Protein 4F3Q (pdb70)

Solvent-accessible surface area: 13875 Å² total

Secondary structure (DSSP, 8-state):
-HHHHHHHHHHHHHHHHHHHHHHHHHHHHHHHHH-S-GGG-HHHHHHHHHHHHT--HHHHHHHHHH-----EEEE--EE-GGG-B--EEEES-HHHHHHHHHHHHHHTT-EE--TTSSGGGEEEEEEEEE-TT--TTT--HHHHHT-SEEEE-TTS-EEEEE-GGGHHHHHH--TTS---SEEEEEEEESS-EE--HHHHH--TTT--TTSTTEEE----EE--GGG-

Foldseek 3Di:
DCVVVVVVVVVVVVVLVLVQLLLLLQLLVQCLPQHLDLVRRVSNVVSVVVDVVSPPPVSNNVSNVNRCQQWDWDDWWKAFQQRWTKFIFTDNDVPVLQVVLQVLRVVRVMGTDDVVPFCVQKAWKKKFKAAAPFDPVVLCLCVVQPWPDWDQDPRRMIITIHHPVSNVVSCVSVVVVRDTPDIDTDMAGNAAGEDDPVSLVSVSSLCSSSDSGTNDMDIRYDYDPVND

Nearest PDB structures (foldseek):
  4f3q-assembly1_A  TM=1.004E+00  e=3.266E-43  Coxiella burnetii RSA 493
  1kon-assembly1_A  TM=7.368E-01  e=6.355E-26  Escherichia coli
  1lfp-assembly1_A  TM=7.459E-01  e=3.789E-23  Aquifex aeolicus
  5ekz-assembly1_A  TM=8.145E-01  e=1.915E-17  Mus musculus
  1mw7-assembly1_A  TM=7.140E-01  e=1.606E-17  Helicobacter pylori

Sequence (228 aa):
KWANIKHAKARQDAKRGKVFTKLIREITVAARLGGEDIDSNPRLRAVVDKAFAANPKDTITRAIKRGADNLVEVRYEGYGPSGVAVVDCLTDNKNRTVAEVRHAFSKCDGNLGTEGSVAYLFKQRGLITFPPNSDEEKIEIALEVGAEDVTTNDDGSIDVTTLPEDFEKIRNAKAADLNPSHAEVTVLASTEVGLDKDSAEQLRLTELEDLDDVQNVYSNADYPEEVL

InterPro domains:
  IPR002876 Transcriptional regulator TACO1-like [MF_00693] (3-239)
  IPR002876 Transcriptional regulator TACO1-like [PTHR12532] (1-237)
  IPR002876 Transcriptional regulator TACO1-like [TIGR01033] (1-237)
  IPR017856 Integrase-like, N-terminal [G3DSA:1.10.10.200] (1-81)
  IPR026564 Transcriptional regulator TACO1-like, domain 3 [G3DSA:3.30.70.980] (84-237)
  IPR026564 Transcriptional regulator TACO1-like, domain 3 [G3DSA:3.30.70.980] (130-205)
  IPR029072 YebC-like [SSF75625] (3-243)
  IPR048300 TACO1/YebC-like, second and third domains [PF01709] (83-237)
  IPR049083 TACO1/YebC-like, N-terminal domain [PF20772] (5-75)

B-factor: mean 50.56, std 16.71, range [19.62, 169.24]

Organism: Coxiella burnetii (strain RSA 493 / Nine Mile phase I) (NCBI:txid227377)

Structure (mmCIF, N/CA/C/O backbone):
data_4F3Q
#
_entry.id   4F3Q
#
_cell.length_a   53.062
_cell.length_b   53.062
_cell.length_c   167.538
_cell.angle_alpha   90.00
_cell.angle_beta   90.00
_cell.angle_gamma   90.00
#
_symmetry.space_group_name_H-M   'P 41 21 2'
#
loop_
_entity.id
_entity.type
_entity.pdbx_description
1 polymer 'Transcriptional regulatory protein CBU_1566'
2 non-polymer 'SULFATE ION'
3 water water
#
loop_
_atom_site.group_PDB
_atom_site.id
_atom_site.type_symbol
_atom_site.label_atom_id
_atom_site.label_alt_id
_atom_site.label_comp_id
_atom_site.label_asym_id
_atom_site.label_entity_id
_atom_site.label_seq_id
_atom_site.p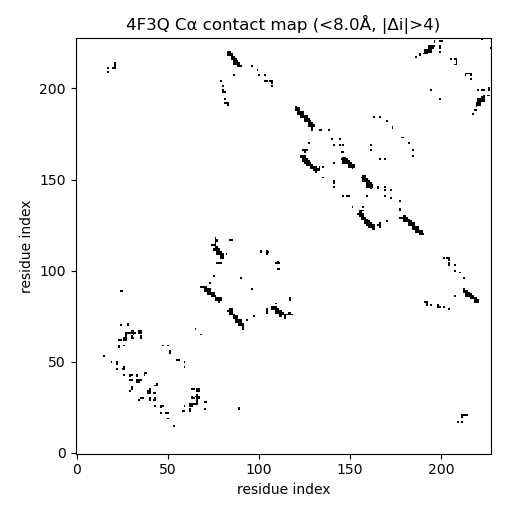dbx_PDB_ins_code
_atom_site.Cartn_x
_atom_site.Cartn_y
_atom_site.Cartn_z
_atom_site.occupancy
_atom_site.B_iso_or_equiv
_atom_site.auth_seq_id
_atom_site.auth_comp_id
_atom_site.auth_asym_id
_atom_site.auth_atom_id
_atom_site.pdbx_PDB_model_num
ATOM 1 N N . LYS A 1 9 ? -9.839 -7.820 57.256 1.00 144.80 6 LYS A N 1
ATOM 2 C CA . LYS A 1 9 ? -9.244 -8.187 58.572 1.00 140.24 6 LYS A CA 1
ATOM 3 C C . LYS A 1 9 ? -7.740 -8.397 58.446 1.00 131.80 6 LYS A C 1
ATOM 4 O O . LYS A 1 9 ? -6.991 -7.423 58.409 1.00 125.17 6 LYS A O 1
ATOM 10 N N . TRP A 1 10 ? -7.291 -9.648 58.359 1.00 132.65 7 TRP A N 1
ATOM 11 C CA . TRP A 1 10 ? -5.864 -9.939 58.403 1.00 125.45 7 TRP A CA 1
ATOM 12 C C . TRP A 1 10 ? -5.104 -9.398 57.188 1.00 121.63 7 TRP A C 1
ATOM 13 O O . TRP A 1 10 ? -3.963 -8.954 57.314 1.00 114.06 7 TRP A O 1
ATOM 24 N N . ALA A 1 11 ? -5.741 -9.457 56.020 1.00 127.47 8 ALA A N 1
ATOM 25 C CA . ALA A 1 11 ? -5.140 -8.991 54.774 1.00 125.29 8 ALA A CA 1
ATOM 26 C C . ALA A 1 11 ? -4.870 -7.492 54.834 1.00 120.10 8 ALA A C 1
ATOM 27 O O . ALA A 1 11 ? -3.744 -7.042 54.606 1.00 113.47 8 ALA A O 1
ATOM 29 N N . ASN A 1 12 ? -5.913 -6.731 55.159 1.00 123.76 9 ASN A N 1
ATOM 30 C CA . ASN A 1 12 ? -5.820 -5.274 55.253 1.00 120.17 9 ASN A CA 1
ATOM 31 C C . ASN A 1 12 ? -4.865 -4.829 56.356 1.00 112.65 9 ASN A C 1
ATOM 32 O O . ASN A 1 12 ? -4.108 -3.874 56.177 1.00 107.21 9 ASN A O 1
ATOM 37 N N . ILE A 1 13 ? -4.898 -5.530 57.489 1.00 113.09 10 ILE A N 1
ATOM 38 C CA . ILE A 1 13 ? -4.076 -5.173 58.650 1.00 106.91 10 ILE A CA 1
ATOM 39 C C . ILE A 1 13 ? -2.595 -5.482 58.426 1.00 100.74 10 ILE A C 1
ATOM 40 O O . ILE A 1 13 ? -1.732 -4.663 58.765 1.00 94.58 10 ILE A O 1
ATOM 45 N N . LYS A 1 14 ? -2.299 -6.654 57.861 1.00 102.86 11 LYS A N 1
ATOM 46 C CA . LYS A 1 14 ? -0.909 -7.020 57.558 1.00 98.04 11 LYS A CA 1
ATOM 47 C C . LYS A 1 14 ? -0.322 -6.105 56.483 1.00 94.94 11 LYS A C 1
ATOM 48 O O . LYS A 1 14 ? 0.847 -5.726 56.554 1.00 88.95 11 LYS A O 1
ATOM 54 N N . HIS A 1 15 ? -1.142 -5.776 55.486 1.00 99.60 12 HIS A N 1
ATOM 55 C CA . HIS A 1 15 ? -0.771 -4.838 54.432 1.00 97.97 12 HIS A CA 1
ATOM 56 C C . HIS A 1 15 ? -0.535 -3.448 55.033 1.00 93.33 12 HIS A C 1
ATOM 57 O O . HIS A 1 15 ? 0.433 -2.774 54.682 1.00 88.42 12 HIS A O 1
ATOM 64 N N . ALA A 1 16 ? -1.415 -3.042 55.949 1.00 95.36 13 ALA A N 1
ATOM 65 C CA . ALA A 1 16 ? -1.273 -1.771 56.662 1.00 91.78 13 ALA A CA 1
ATOM 66 C C . ALA A 1 16 ? 0.005 -1.743 57.486 1.00 85.29 13 ALA A C 1
ATOM 67 O O . ALA A 1 16 ? 0.759 -0.769 57.426 1.00 80.91 13 ALA A O 1
ATOM 69 N N . LYS A 1 17 ? 0.251 -2.804 58.253 1.00 85.27 14 LYS A N 1
ATOM 70 C CA . LYS A 1 17 ? 1.469 -2.877 59.066 1.00 79.86 14 LYS A CA 1
ATOM 71 C C . LYS A 1 17 ? 2.719 -2.916 58.186 1.00 76.24 14 LYS A C 1
ATOM 72 O O . LYS A 1 17 ? 3.729 -2.304 58.523 1.00 71.12 14 LYS A O 1
ATOM 78 N N . ALA A 1 18 ? 2.636 -3.625 57.062 1.00 79.45 15 ALA A N 1
ATOM 79 C CA . ALA A 1 18 ? 3.729 -3.675 56.087 1.00 77.43 15 ALA A CA 1
ATOM 80 C C . ALA A 1 18 ? 4.152 -2.281 55.596 1.00 74.66 15 ALA A C 1
ATOM 81 O O . ALA A 1 18 ? 5.346 -1.990 55.531 1.00 70.50 15 ALA A O 1
ATOM 83 N N . ARG A 1 19 ? 3.175 -1.435 55.258 1.00 77.70 16 ARG A N 1
ATOM 84 C CA . ARG A 1 19 ? 3.435 -0.058 54.794 1.00 76.15 16 ARG A CA 1
ATOM 85 C C . ARG A 1 19 ? 4.049 0.778 55.914 1.00 71.63 16 ARG A C 1
ATOM 86 O O . ARG A 1 19 ? 5.068 1.441 55.724 1.00 67.81 16 ARG A O 1
ATOM 94 N N . GLN A 1 20 ? 3.396 0.734 57.073 1.00 72.86 17 GLN A N 1
ATOM 95 C CA . GLN A 1 20 ? 3.851 1.393 58.299 1.00 69.58 17 GLN A CA 1
ATOM 96 C C . GLN A 1 20 ? 5.279 0.987 58.689 1.00 65.32 17 GLN A C 1
ATOM 97 O O . GLN A 1 20 ? 6.071 1.833 59.125 1.00 61.38 17 GLN A O 1
ATOM 103 N N . ASP A 1 21 ? 5.605 -0.297 58.529 1.00 66.18 18 ASP A N 1
ATOM 104 C CA . ASP A 1 21 ? 6.979 -0.781 58.762 1.00 62.98 18 ASP A CA 1
ATOM 105 C C . ASP A 1 21 ? 7.964 -0.228 57.714 1.00 60.78 18 ASP A C 1
ATOM 106 O O . ASP A 1 21 ? 9.056 0.214 58.062 1.00 57.27 18 ASP A O 1
ATOM 111 N N . ALA A 1 22 ? 7.569 -0.251 56.443 1.00 63.62 19 ALA A N 1
ATOM 112 C CA . ALA A 1 22 ? 8.431 0.192 55.342 1.00 62.75 19 ALA A CA 1
ATOM 113 C C . ALA A 1 22 ? 8.811 1.671 55.456 1.00 60.54 19 ALA A C 1
ATOM 114 O O . ALA A 1 22 ? 9.947 2.050 55.148 1.00 58.09 19 ALA A O 1
ATOM 116 N N . LYS A 1 23 ? 7.854 2.496 55.884 1.00 61.83 20 LYS A N 1
ATOM 117 C CA . LYS A 1 23 ? 8.099 3.917 56.116 1.00 60.26 20 LYS A CA 1
ATOM 118 C C . LYS A 1 23 ? 8.982 4.138 57.337 1.00 56.63 20 LYS A C 1
ATOM 119 O O . LYS A 1 23 ? 9.811 5.054 57.347 1.00 54.27 20 LYS A O 1
ATOM 125 N N . ARG A 1 24 ? 8.772 3.326 58.375 1.00 56.48 21 ARG A N 1
ATOM 126 C CA . ARG A 1 24 ? 9.587 3.405 59.583 1.00 53.83 21 ARG A CA 1
ATOM 127 C C . ARG A 1 24 ? 11.057 3.132 59.239 1.00 50.99 21 ARG A C 1
ATOM 128 O O . ARG A 1 24 ? 11.950 3.757 59.809 1.00 48.85 21 ARG A O 1
ATOM 136 N N . GLY A 1 25 ? 11.291 2.215 58.299 1.00 51.62 22 GLY A N 1
ATOM 137 C CA . GLY A 1 25 ? 12.634 1.915 57.810 1.00 49.92 22 GLY A CA 1
ATOM 138 C C . GLY A 1 25 ? 13.308 3.084 57.117 1.00 48.66 22 GLY A C 1
ATOM 139 O O . GLY A 1 25 ? 14.455 3.413 57.415 1.00 46.65 22 GLY A O 1
ATOM 140 N N . LYS A 1 26 ? 12.594 3.720 56.194 1.00 50.07 23 LYS A N 1
ATOM 141 C CA . LYS A 1 26 ? 13.133 4.872 55.470 1.00 49.62 23 LYS A CA 1
ATOM 142 C C . LYS A 1 26 ? 13.446 6.037 56.409 1.00 47.14 23 LYS A C 1
ATOM 143 O O . LYS A 1 26 ? 14.500 6.665 56.292 1.00 45.78 23 LYS A O 1
ATOM 149 N N . VAL A 1 27 ? 12.530 6.310 57.338 1.00 46.62 24 VAL A N 1
ATOM 150 C CA . VAL A 1 27 ? 12.697 7.385 58.318 1.00 44.85 24 VAL A CA 1
ATOM 151 C C . VAL A 1 27 ? 13.871 7.078 59.264 1.00 42.02 24 VAL A C 1
ATOM 152 O O . VAL A 1 27 ? 14.640 7.972 59.621 1.00 40.71 24 VAL A O 1
ATOM 156 N N . PHE A 1 28 ? 13.998 5.814 59.653 1.00 41.08 25 PHE A N 1
ATOM 157 C CA . PHE A 1 28 ? 15.112 5.343 60.493 1.00 39.18 25 PHE A CA 1
ATOM 158 C C . PHE A 1 28 ? 16.449 5.804 59.910 1.00 38.06 25 PHE A C 1
ATOM 159 O O . PHE A 1 28 ? 17.278 6.371 60.610 1.00 36.61 25 PHE A O 1
ATOM 167 N N . THR A 1 29 ? 16.639 5.560 58.618 1.00 38.87 26 THR A N 1
ATOM 168 C CA . THR A 1 29 ? 17.900 5.880 57.949 1.00 38.75 26 THR A CA 1
ATOM 169 C C . THR A 1 29 ? 18.147 7.385 57.928 1.00 38.26 26 THR A C 1
ATOM 170 O O . THR A 1 29 ? 19.278 7.832 58.135 1.00 38.28 26 THR A O 1
ATOM 174 N N . LYS A 1 30 ? 17.089 8.158 57.694 1.00 38.19 27 LYS A N 1
ATOM 175 C CA . LYS A 1 30 ? 17.187 9.615 57.685 1.00 37.97 27 LYS A CA 1
ATOM 176 C C . LYS A 1 30 ? 17.531 10.179 59.068 1.00 36.93 27 LYS A C 1
ATOM 177 O O . LYS A 1 30 ? 18.331 11.122 59.190 1.00 36.93 27 LYS A O 1
ATOM 183 N N . LEU A 1 31 ? 16.909 9.619 60.099 1.00 36.15 28 LEU A N 1
ATOM 184 C CA . LEU A 1 31 ? 17.135 10.072 61.473 1.00 35.92 28 LEU A CA 1
ATOM 185 C C . LEU A 1 31 ? 18.580 9.837 61.919 1.00 35.30 28 LEU A C 1
ATOM 186 O O . LEU A 1 31 ? 19.191 10.715 62.519 1.00 34.68 28 LEU A O 1
ATOM 191 N N . ILE A 1 32 ? 19.115 8.655 61.617 1.00 35.51 29 ILE A N 1
ATOM 192 C CA . ILE A 1 32 ? 20.498 8.325 61.956 1.00 36.21 29 ILE A CA 1
ATOM 193 C C . ILE A 1 32 ? 21.474 9.370 61.432 1.00 36.68 29 ILE A C 1
ATOM 194 O O . ILE A 1 32 ? 22.351 9.847 62.159 1.00 37.21 29 ILE A O 1
ATOM 199 N N . ARG A 1 33 ? 21.295 9.741 60.174 1.00 36.78 30 ARG A N 1
ATOM 200 C CA . ARG A 1 33 ? 22.151 10.730 59.553 1.00 37.62 30 ARG A CA 1
ATOM 201 C C . ARG A 1 33 ? 21.987 12.108 60.185 1.00 37.97 30 ARG A C 1
ATOM 202 O O . ARG A 1 33 ? 22.974 12.819 60.391 1.00 38.55 30 ARG A O 1
ATOM 210 N N . GLU A 1 34 ? 20.747 12.482 60.491 1.00 37.32 31 GLU A N 1
ATOM 211 C CA . GLU A 1 34 ? 20.480 13.790 61.088 1.00 38.75 31 GLU A CA 1
ATOM 212 C C . GLU A 1 34 ? 21.030 13.864 62.512 1.00 38.41 31 GLU A C 1
ATOM 213 O O . GLU A 1 34 ? 21.556 14.893 62.914 1.00 40.05 31 GLU A O 1
ATOM 219 N N . ILE A 1 35 ? 20.925 12.771 63.264 1.00 36.95 32 ILE A N 1
ATOM 220 C CA . ILE A 1 35 ? 21.528 12.703 64.591 1.00 37.18 32 ILE A CA 1
ATOM 221 C C . ILE A 1 35 ? 23.021 12.977 64.485 1.00 38.80 32 ILE A C 1
ATOM 222 O O . ILE A 1 35 ? 23.541 13.863 65.159 1.00 40.33 32 ILE A O 1
ATOM 227 N N . THR A 1 36 ? 23.693 12.221 63.619 1.00 38.76 33 THR A N 1
ATOM 228 C CA . THR A 1 36 ? 25.141 12.329 63.456 1.00 40.94 33 THR A CA 1
ATOM 229 C C . THR A 1 36 ? 25.559 13.746 63.072 1.00 43.05 33 THR A C 1
ATOM 230 O O . THR A 1 36 ? 26.443 14.332 63.708 1.00 45.25 33 THR A O 1
ATOM 234 N N . VAL A 1 37 ? 24.910 14.303 62.051 1.00 43.08 34 VAL A N 1
ATOM 235 C CA . VAL A 1 37 ? 25.271 15.630 61.555 1.00 45.51 34 VAL A CA 1
ATOM 236 C C . VAL A 1 37 ? 24.954 16.712 62.592 1.00 46.93 34 VAL A C 1
ATOM 237 O O . VAL A 1 37 ? 25.753 17.617 62.793 1.00 49.56 34 VAL A O 1
ATOM 241 N N . ALA A 1 38 ? 23.808 16.612 63.260 1.00 45.97 35 ALA A N 1
ATOM 242 C CA . ALA A 1 38 ? 23.470 17.570 64.320 1.00 47.90 35 ALA A CA 1
ATOM 243 C C . ALA A 1 38 ? 24.523 17.547 65.431 1.00 49.95 35 ALA A C 1
ATOM 244 O O . ALA A 1 38 ? 24.926 18.598 65.936 1.00 52.21 35 ALA A O 1
ATOM 246 N N . ALA A 1 39 ? 24.972 16.344 65.793 1.00 49.25 36 ALA A N 1
ATOM 247 C CA . ALA A 1 39 ? 25.987 16.177 66.831 1.00 51.70 36 ALA A CA 1
ATOM 248 C C . ALA A 1 39 ? 27.318 16.795 66.419 1.00 55.42 36 ALA A C 1
ATOM 249 O O . ALA A 1 39 ? 27.923 17.543 67.187 1.00 58.34 36 ALA A O 1
ATOM 251 N N . ARG A 1 40 ? 27.767 16.485 65.207 1.00 56.05 37 ARG A N 1
ATOM 252 C CA . ARG A 1 40 ? 29.044 16.997 64.706 1.00 60.25 37 ARG A CA 1
ATOM 253 C C . ARG A 1 40 ? 29.068 18.523 64.632 1.00 63.44 37 ARG A C 1
ATOM 254 O O . ARG A 1 40 ? 30.079 19.145 64.947 1.00 67.12 37 ARG A O 1
ATOM 262 N N . LEU A 1 41 ? 27.951 19.114 64.220 1.00 62.81 38 LEU A N 1
ATOM 263 C CA . LEU A 1 41 ? 27.856 20.562 64.044 1.00 66.24 38 LEU A CA 1
ATOM 264 C C . LEU A 1 41 ? 27.719 21.294 65.381 1.00 68.61 38 LEU A C 1
ATOM 265 O O . LEU A 1 41 ? 28.564 22.126 65.725 1.00 72.68 38 LEU A O 1
ATOM 270 N N . GLY A 1 42 ? 26.669 20.968 66.134 1.00 66.58 39 GLY A N 1
ATOM 271 C CA . GLY A 1 42 ? 26.348 21.668 67.383 1.00 68.86 39 GLY A CA 1
ATOM 272 C C . GLY A 1 42 ? 26.942 21.095 68.664 1.00 69.90 39 GLY A C 1
ATOM 273 O O . GLY A 1 42 ? 26.773 21.683 69.731 1.00 72.09 39 GLY A O 1
ATOM 274 N N . GLY A 1 43 ? 27.617 19.948 68.573 1.00 68.61 40 GLY A N 1
ATOM 275 C CA . GLY A 1 43 ? 28.242 19.316 69.739 1.00 69.87 40 GLY A CA 1
ATOM 276 C C . GLY A 1 43 ? 27.471 18.133 70.311 1.00 66.77 40 GLY A C 1
ATOM 277 O O . GLY A 1 43 ? 26.307 17.921 69.991 1.00 63.80 40 GLY A O 1
ATOM 278 N N . GLU A 1 44 ? 28.141 17.387 71.187 1.00 68.16 41 GLU A N 1
ATOM 279 C CA . GLU A 1 44 ? 27.634 16.138 71.765 1.00 65.99 41 GLU A CA 1
ATOM 280 C C . GLU A 1 44 ? 26.585 16.340 72.876 1.00 65.80 41 GLU A C 1
ATOM 281 O O . GLU A 1 44 ? 25.791 15.436 73.150 1.00 63.17 41 GLU A O 1
ATOM 287 N N . ASP A 1 45 ? 26.594 17.511 73.515 1.00 68.67 42 ASP A N 1
ATOM 288 C CA . ASP A 1 45 ? 25.667 17.814 74.613 1.00 69.49 42 ASP A CA 1
ATOM 289 C C . ASP A 1 45 ? 24.288 18.203 74.069 1.00 67.25 42 ASP A C 1
ATOM 290 O O . ASP A 1 45 ? 24.107 19.314 73.556 1.00 68.60 42 ASP A O 1
ATOM 295 N N . ILE A 1 46 ? 23.322 17.291 74.201 1.00 64.21 43 ILE A N 1
ATOM 296 C CA . ILE A 1 46 ? 21.972 17.482 73.654 1.00 62.30 43 ILE A CA 1
ATOM 297 C C . ILE A 1 46 ? 21.266 18.684 74.278 1.00 65.15 43 ILE A C 1
ATOM 298 O O . ILE A 1 46 ? 20.491 19.368 73.610 1.00 65.45 43 ILE A O 1
ATOM 303 N N . ASP A 1 47 ? 21.549 18.949 75.550 1.00 67.94 44 ASP A N 1
ATOM 304 C CA . ASP A 1 47 ? 20.950 20.081 76.253 1.00 71.44 44 ASP A CA 1
ATOM 305 C C . ASP A 1 47 ? 21.469 21.448 75.786 1.00 73.69 44 ASP A C 1
ATOM 306 O O . ASP A 1 47 ? 20.858 22.465 76.105 1.00 76.76 44 ASP A O 1
ATOM 311 N N . SER A 1 48 ? 22.587 21.477 75.056 1.00 72.45 45 SER A N 1
ATOM 312 C CA . SER A 1 48 ? 23.107 22.725 74.465 1.00 74.73 45 SER A CA 1
ATOM 313 C C . SER A 1 48 ? 23.017 22.726 72.936 1.00 71.40 45 SER A C 1
ATOM 314 O O . SER A 1 48 ? 23.585 23.600 72.278 1.00 73.39 45 SER A O 1
ATOM 317 N N . ASN A 1 49 ? 22.297 21.753 72.381 1.00 66.70 46 ASN A N 1
ATOM 318 C CA . ASN A 1 49 ? 22.194 21.569 70.941 1.00 63.38 46 ASN A CA 1
ATOM 319 C C . ASN A 1 49 ? 20.732 21.315 70.556 1.00 61.02 46 ASN A C 1
ATOM 320 O O . ASN A 1 49 ? 20.297 20.163 70.459 1.00 57.90 46 ASN A O 1
ATOM 325 N N . PRO A 1 50 ? 19.961 22.396 70.343 1.00 62.77 47 PRO A N 1
ATOM 326 C CA . PRO A 1 50 ? 18.534 22.279 70.011 1.00 61.72 47 PRO A CA 1
ATOM 327 C C . PRO A 1 50 ? 18.234 21.409 68.787 1.00 57.81 47 PRO A C 1
ATOM 328 O O . PRO A 1 50 ? 17.227 20.702 68.763 1.00 56.49 47 PRO A O 1
ATOM 332 N N . ARG A 1 51 ? 19.094 21.471 67.778 1.00 56.55 48 ARG A N 1
ATOM 333 C CA . ARG A 1 51 ? 18.920 20.661 66.581 1.00 53.35 48 ARG A CA 1
ATOM 334 C C . ARG A 1 51 ? 19.002 19.184 66.948 1.00 49.94 48 ARG A C 1
ATOM 335 O O . ARG A 1 51 ? 18.175 18.368 66.525 1.00 47.81 48 ARG A O 1
ATOM 343 N N . LEU A 1 52 ? 20.011 18.851 67.743 1.00 49.64 49 LEU A N 1
ATOM 344 C CA . LEU A 1 52 ? 20.202 17.485 68.198 1.00 47.16 49 LEU A CA 1
ATOM 345 C C . LEU A 1 52 ? 19.057 17.073 69.118 1.00 46.95 49 LEU A C 1
ATOM 346 O O . LEU A 1 52 ? 18.566 15.954 69.029 1.00 44.77 49 LEU A O 1
ATOM 351 N N . ARG A 1 53 ? 18.626 17.992 69.983 1.00 49.78 50 ARG A N 1
ATOM 352 C CA . ARG A 1 53 ? 17.497 17.753 70.883 1.00 50.73 50 ARG A CA 1
ATOM 353 C C . ARG A 1 53 ? 16.277 17.281 70.106 1.00 49.36 50 ARG A C 1
ATOM 354 O O . ARG A 1 53 ? 15.656 16.278 70.466 1.00 48.19 50 ARG A O 1
ATOM 362 N N . ALA A 1 54 ? 15.952 18.002 69.035 1.00 49.65 51 ALA A N 1
ATOM 363 C CA . ALA A 1 54 ? 14.777 17.702 68.222 1.00 49.07 51 ALA A CA 1
ATOM 364 C C . ALA A 1 54 ? 14.853 16.320 67.576 1.00 46.02 51 ALA A C 1
ATOM 365 O O . ALA A 1 54 ? 13.917 15.531 67.688 1.00 45.89 51 ALA A O 1
ATOM 367 N N . VAL A 1 55 ? 15.960 16.011 66.911 1.00 44.28 52 VAL A N 1
ATOM 368 C CA . VAL A 1 55 ? 16.069 14.722 66.210 1.00 41.89 52 VAL A CA 1
ATOM 369 C C . VAL A 1 55 ? 16.160 13.539 67.183 1.00 41.02 52 VAL A C 1
ATOM 370 O O . VAL A 1 55 ? 15.597 12.473 66.916 1.00 39.37 52 VAL A O 1
ATOM 374 N N . VAL A 1 56 ? 16.837 13.732 68.315 1.00 42.10 53 VAL A N 1
ATOM 375 C CA . VAL A 1 56 ? 16.928 12.671 69.323 1.00 41.78 53 VAL A CA 1
ATOM 376 C C . VAL A 1 56 ? 15.546 12.362 69.895 1.00 43.42 53 VAL A C 1
ATOM 377 O O . VAL A 1 56 ? 15.199 11.198 70.070 1.00 43.08 53 VAL A O 1
ATOM 381 N N . ASP A 1 57 ? 14.752 13.400 70.154 1.00 46.13 54 ASP A N 1
ATOM 382 C CA . ASP A 1 57 ? 13.361 13.216 70.577 1.00 48.20 54 ASP A CA 1
ATOM 383 C C . ASP A 1 57 ? 12.551 12.445 69.531 1.00 47.33 54 ASP A C 1
ATOM 384 O O . ASP A 1 57 ? 11.828 11.512 69.874 1.00 47.83 54 ASP A O 1
ATOM 389 N N . LYS A 1 58 ? 12.668 12.837 68.264 1.00 46.52 55 LYS A N 1
ATOM 390 C CA . LYS A 1 58 ? 12.042 12.087 67.163 1.00 46.10 55 LYS A CA 1
ATOM 391 C C . LYS A 1 58 ? 12.505 10.622 67.132 1.00 43.80 55 LYS A C 1
ATOM 392 O O . LYS A 1 58 ? 11.697 9.708 66.939 1.00 44.40 55 LYS A O 1
ATOM 398 N N . ALA A 1 59 ? 13.801 10.403 67.331 1.00 41.61 56 ALA A N 1
ATOM 399 C CA . ALA A 1 59 ? 14.359 9.050 67.319 1.00 40.11 56 ALA A CA 1
ATOM 400 C C . ALA A 1 59 ? 13.787 8.190 68.452 1.00 40.96 56 ALA A C 1
ATOM 401 O O . ALA A 1 59 ? 13.359 7.060 68.213 1.00 40.97 56 ALA A O 1
ATOM 403 N N . PHE A 1 60 ? 13.760 8.722 69.675 1.00 42.26 57 PHE A N 1
ATOM 404 C CA . PHE A 1 60 ? 13.160 8.000 70.808 1.00 43.84 57 PHE A CA 1
ATOM 405 C C . PHE A 1 60 ? 11.653 7.783 70.607 1.00 45.51 57 PHE A C 1
ATOM 406 O O . PHE A 1 60 ? 11.139 6.718 70.935 1.00 46.23 57 PHE A O 1
ATOM 414 N N . ALA A 1 61 ? 10.956 8.786 70.068 1.00 46.07 58 ALA A N 1
ATOM 415 C CA . ALA A 1 61 ? 9.531 8.645 69.712 1.00 48.40 58 ALA A CA 1
ATOM 416 C C . ALA A 1 61 ? 9.289 7.519 68.692 1.00 47.56 58 ALA A C 1
ATOM 417 O O . ALA A 1 61 ? 8.300 6.794 68.781 1.00 49.57 58 ALA A O 1
ATOM 419 N N . ALA A 1 62 ? 10.205 7.375 67.737 1.00 44.99 59 ALA A N 1
ATOM 420 C CA . ALA A 1 62 ? 10.138 6.302 66.739 1.00 44.50 59 ALA A CA 1
ATOM 421 C C . ALA A 1 62 ? 10.676 4.967 67.269 1.00 43.83 59 ALA A C 1
ATOM 422 O O . ALA A 1 62 ? 10.772 3.994 66.522 1.00 43.90 59 ALA A O 1
ATOM 424 N N . ASN A 1 63 ? 11.017 4.924 68.558 1.00 43.99 60 ASN A N 1
ATOM 425 C CA . ASN A 1 63 ? 11.539 3.728 69.222 1.00 43.85 60 ASN A CA 1
ATOM 426 C C . ASN A 1 63 ? 12.857 3.197 68.637 1.00 41.51 60 ASN A C 1
ATOM 427 O O . ASN A 1 63 ? 13.166 2.002 68.750 1.00 41.53 60 ASN A O 1
ATOM 440 N N . PRO A 1 65 ? 16.584 2.247 68.767 1.00 36.59 62 PRO A N 1
ATOM 441 C CA . PRO A 1 65 ? 17.268 1.761 69.968 1.00 36.96 62 PRO A CA 1
ATOM 442 C C . PRO A 1 65 ? 18.236 2.802 70.535 1.00 36.44 62 PRO A C 1
ATOM 443 O O . PRO A 1 65 ? 18.895 3.526 69.781 1.00 35.06 62 PRO A O 1
ATOM 447 N N . LYS A 1 66 ? 18.290 2.880 71.859 1.00 37.62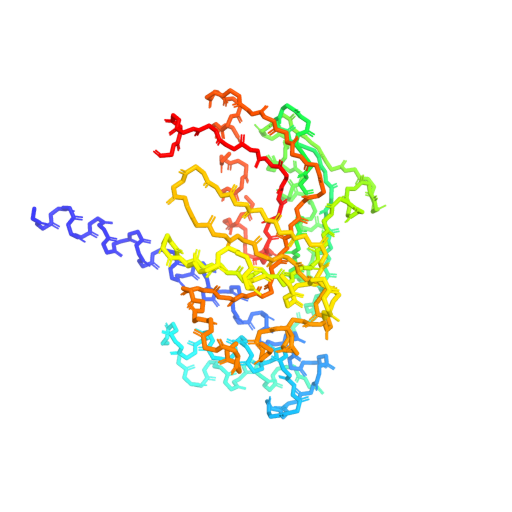 63 LYS A N 1
ATOM 448 C CA . LYS A 1 66 ? 19.118 3.850 72.545 1.00 37.98 63 LYS A CA 1
ATOM 449 C C . LYS A 1 66 ? 20.569 3.775 72.062 1.00 37.73 63 LYS A C 1
ATOM 450 O O . LYS A 1 66 ? 21.199 4.806 71.839 1.00 37.62 63 LYS A O 1
ATOM 456 N N . ASP A 1 67 ? 21.086 2.561 71.886 1.00 38.25 64 ASP A N 1
ATOM 457 C CA . ASP A 1 67 ? 22.484 2.371 71.486 1.00 39.08 64 ASP A CA 1
ATOM 458 C C . ASP A 1 67 ? 22.749 2.864 70.077 1.00 37.57 64 ASP A C 1
ATOM 459 O O . ASP A 1 67 ? 23.822 3.382 69.785 1.00 37.74 64 ASP A O 1
ATOM 464 N N . THR A 1 68 ? 21.773 2.696 69.197 1.00 36.74 65 THR A N 1
ATOM 465 C CA . THR A 1 68 ? 21.888 3.253 67.854 1.00 36.03 65 THR A CA 1
ATOM 466 C C . THR A 1 68 ? 21.943 4.780 67.929 1.00 35.48 65 THR A C 1
ATOM 467 O O . THR A 1 68 ? 22.734 5.412 67.222 1.00 35.63 65 THR A O 1
ATOM 471 N N . ILE A 1 69 ? 21.140 5.3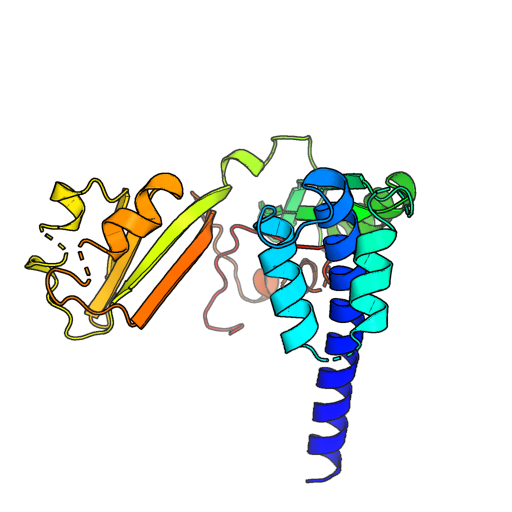65 68.816 1.00 35.40 66 ILE A N 1
ATOM 472 C CA . ILE A 1 69 ? 21.109 6.819 68.978 1.00 35.67 66 ILE A CA 1
ATOM 473 C C . ILE A 1 69 ? 22.443 7.332 69.526 1.00 36.69 66 ILE A C 1
ATOM 474 O O . ILE A 1 69 ? 23.033 8.248 68.964 1.00 36.94 66 ILE A O 1
ATOM 479 N N . THR A 1 70 ? 22.920 6.732 70.611 1.00 37.58 67 THR A N 1
ATOM 480 C CA . THR A 1 70 ? 24.150 7.196 71.236 1.00 39.53 67 THR A CA 1
ATOM 481 C C . THR A 1 70 ? 25.352 7.003 70.315 1.00 40.22 67 THR A C 1
ATOM 482 O O . THR A 1 70 ? 26.218 7.867 70.245 1.00 41.30 67 THR A O 1
ATOM 486 N N . ARG A 1 71 ? 25.399 5.898 69.577 1.00 39.92 68 ARG A N 1
ATOM 487 C CA . ARG A 1 71 ? 26.515 5.694 68.656 1.00 41.38 68 ARG A CA 1
ATOM 488 C C . ARG A 1 71 ? 26.492 6.693 67.511 1.00 40.53 68 ARG A C 1
ATOM 489 O O . ARG A 1 71 ? 27.548 7.156 67.079 1.00 41.50 68 ARG A O 1
ATOM 497 N N . ALA A 1 72 ? 25.294 7.025 67.030 1.00 38.59 69 ALA A N 1
ATOM 498 C CA . ALA A 1 72 ? 25.154 8.054 66.006 1.00 38.39 69 ALA A CA 1
ATOM 499 C C . ALA A 1 72 ? 25.651 9.406 66.528 1.00 40.15 69 ALA A C 1
ATOM 500 O O . ALA A 1 72 ? 26.301 10.147 65.795 1.00 41.26 69 ALA A O 1
ATOM 502 N N . ILE A 1 73 ? 25.352 9.712 67.790 1.00 41.10 70 ILE A N 1
ATOM 503 C CA . ILE A 1 73 ? 25.841 10.947 68.426 1.00 43.63 70 ILE A CA 1
ATOM 504 C C . ILE A 1 73 ? 27.361 10.944 68.506 1.00 46.92 70 ILE A C 1
ATOM 505 O O . ILE A 1 73 ? 27.997 11.926 68.141 1.00 48.63 70 ILE A O 1
ATOM 510 N N . LYS A 1 74 ? 27.936 9.840 68.979 1.00 48.73 71 LYS A N 1
ATOM 511 C CA . LYS A 1 74 ? 29.392 9.736 69.152 1.00 53.05 71 LYS A CA 1
ATOM 512 C C . LYS A 1 74 ? 30.160 9.739 67.825 1.00 54.41 71 LYS A C 1
ATOM 513 O O . LYS A 1 74 ? 31.332 10.115 67.783 1.00 57.33 71 LYS A O 1
ATOM 519 N N . ARG A 1 75 ? 29.490 9.335 66.749 1.00 52.84 72 ARG A N 1
ATOM 520 C CA . ARG A 1 75 ? 30.078 9.373 65.413 1.00 54.64 72 ARG A CA 1
ATOM 521 C C . ARG A 1 75 ? 30.311 10.815 64.955 1.00 56.49 72 ARG A C 1
ATOM 522 O O . ARG A 1 75 ? 31.276 11.087 64.250 1.00 58.89 72 ARG A O 1
ATOM 530 N N . GLY A 1 76 ? 29.420 11.725 65.354 1.00 56.14 73 GLY A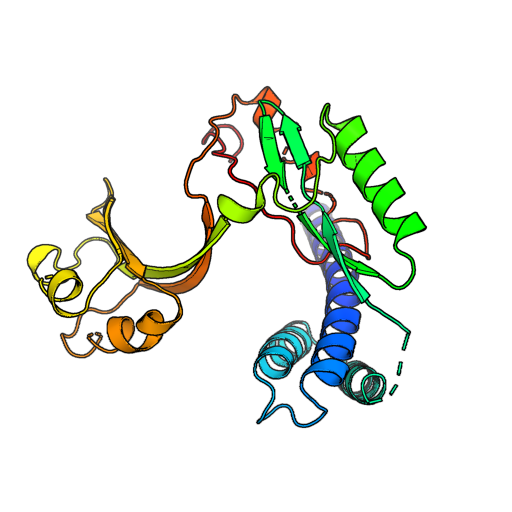 N 1
ATOM 531 C CA . GLY A 1 76 ? 29.650 13.168 65.194 1.00 58.83 73 GLY A CA 1
ATOM 532 C C . GLY A 1 76 ? 30.476 13.765 66.336 1.00 62.49 73 GLY A C 1
ATOM 533 O O . GLY A 1 76 ? 29.931 14.123 67.380 1.00 62.65 73 GLY A O 1
ATOM 534 N N . ALA A 1 77 ? 31.793 13.869 66.143 1.00 66.54 74 ALA A N 1
ATOM 535 C CA . ALA A 1 77 ? 32.693 14.415 67.168 1.00 70.45 74 ALA A CA 1
ATOM 536 C C . ALA A 1 77 ? 34.102 14.644 66.621 1.00 75.09 74 ALA A C 1
ATOM 537 O O . ALA A 1 77 ? 34.930 15.307 67.259 1.00 79.15 74 ALA A O 1
ATOM 539 N N . ASP A 1 83 ? 32.027 9.159 58.958 1.00 71.22 80 ASP A N 1
ATOM 540 C CA . ASP A 1 83 ? 30.767 9.248 58.214 1.00 67.87 80 ASP A CA 1
ATOM 541 C C . ASP A 1 83 ? 30.854 10.202 57.024 1.00 65.28 80 ASP A C 1
ATOM 542 O O . ASP A 1 83 ? 30.321 9.905 55.955 1.00 63.89 80 ASP A O 1
ATOM 547 N N . ASN A 1 84 ? 31.533 11.334 57.224 1.00 65.05 81 ASN A N 1
ATOM 548 C CA . ASN A 1 84 ? 31.651 12.415 56.230 1.00 63.07 81 ASN A CA 1
ATOM 549 C C . ASN A 1 84 ? 30.344 12.731 55.480 1.00 58.97 81 ASN A C 1
ATOM 550 O O . ASN A 1 84 ? 30.293 12.806 54.248 1.00 57.85 81 ASN A O 1
ATOM 555 N N . LEU A 1 85 ? 29.285 12.907 56.261 1.00 56.61 82 LEU A N 1
ATOM 556 C CA . LEU A 1 85 ? 28.010 13.381 55.742 1.00 53.14 82 LEU A CA 1
ATOM 557 C C . LEU A 1 85 ? 28.078 14.890 55.589 1.00 51.94 82 LEU A C 1
ATOM 558 O O . LEU A 1 85 ? 28.527 15.590 56.493 1.00 52.73 82 LEU A O 1
ATOM 563 N N . VAL A 1 86 ? 27.639 15.383 54.439 1.00 50.33 83 VAL A N 1
ATOM 564 C CA . VAL A 1 86 ? 27.546 16.822 54.200 1.00 49.68 83 VAL A CA 1
ATOM 565 C C . VAL A 1 86 ? 26.108 17.222 53.886 1.00 47.42 83 VAL A C 1
ATOM 566 O O . VAL A 1 86 ? 25.323 16.427 53.363 1.00 45.78 83 VAL A O 1
ATOM 570 N N . GLU A 1 87 ? 25.776 18.462 54.225 1.00 47.61 84 GLU A N 1
ATOM 571 C CA . GLU A 1 87 ? 24.496 19.047 53.880 1.00 46.10 84 GLU A CA 1
ATOM 572 C C . GLU A 1 87 ? 24.597 19.564 52.458 1.00 45.68 84 GLU A C 1
ATOM 573 O O . GLU A 1 87 ? 25.622 20.113 52.071 1.00 46.86 84 GLU A O 1
ATOM 579 N N . VAL A 1 88 ? 23.547 19.349 51.675 1.00 44.26 85 VAL A N 1
ATOM 580 C CA . VAL A 1 88 ? 23.433 19.923 50.339 1.00 43.95 85 VAL A CA 1
ATOM 581 C C . VAL A 1 88 ? 21.971 20.224 50.085 1.00 42.05 85 VAL A C 1
ATOM 582 O O . VAL A 1 88 ? 21.095 19.439 50.455 1.00 41.32 85 VAL A O 1
ATOM 586 N N . ARG A 1 89 ? 21.714 21.354 49.439 1.00 41.78 86 ARG A N 1
ATOM 587 C CA . ARG A 1 89 ? 20.369 21.714 49.026 1.00 40.17 86 ARG A CA 1
ATOM 588 C C . ARG A 1 89 ? 20.298 21.759 47.506 1.00 39.55 86 ARG A C 1
ATOM 589 O O . ARG A 1 89 ? 21.150 22.365 46.859 1.00 40.72 86 ARG A O 1
ATOM 597 N N . TYR A 1 90 ? 19.287 21.111 46.939 1.00 37.97 87 TYR A N 1
ATOM 598 C CA . TYR A 1 90 ? 19.006 21.233 45.513 1.00 37.50 87 TYR A CA 1
ATOM 599 C C . TYR A 1 90 ? 17.738 22.038 45.333 1.00 36.23 87 TYR A C 1
ATOM 600 O O . TYR A 1 90 ? 16.855 22.015 46.184 1.00 34.93 87 TYR A O 1
ATOM 609 N N . GLU A 1 91 ? 17.682 22.774 44.228 1.00 36.66 88 GLU A N 1
ATOM 610 C CA . GLU A 1 91 ? 16.563 23.643 43.903 1.00 36.13 88 GLU A CA 1
ATOM 611 C C . GLU A 1 91 ? 16.192 23.444 42.444 1.00 36.41 88 GLU A C 1
ATOM 612 O O . GLU A 1 91 ? 17.059 23.420 41.578 1.00 37.26 88 GLU A O 1
ATOM 618 N N . GLY A 1 92 ? 14.904 23.303 42.173 1.00 35.71 89 GLY A N 1
ATOM 619 C CA . GLY A 1 92 ? 14.448 23.052 40.811 1.00 36.57 89 GLY A CA 1
ATOM 620 C C . GLY A 1 92 ? 12.978 23.355 40.609 1.00 36.22 89 GLY A C 1
ATOM 621 O O . GLY A 1 92 ? 12.322 23.938 41.469 1.00 35.25 89 GLY A O 1
ATOM 622 N N . TYR A 1 93 ? 12.470 22.960 39.451 1.00 37.20 90 TYR A N 1
ATOM 623 C CA . TYR A 1 93 ? 11.059 23.122 39.139 1.00 37.47 90 TYR A CA 1
ATOM 624 C C . TYR A 1 93 ? 10.455 21.767 38.786 1.00 37.50 90 TYR A C 1
ATOM 625 O O . TYR A 1 93 ? 11.154 20.885 38.304 1.00 37.86 90 TYR A O 1
ATOM 634 N N . GLY A 1 94 ? 9.159 21.616 39.036 1.00 37.58 91 GLY A N 1
ATOM 635 C CA . GLY A 1 94 ? 8.434 20.389 38.712 1.00 38.34 91 GLY A CA 1
ATOM 636 C C . GLY A 1 94 ? 7.223 20.696 37.856 1.00 40.02 91 GLY A C 1
ATOM 637 O O . GLY A 1 94 ? 7.178 21.745 37.208 1.00 40.97 91 GLY A O 1
ATOM 638 N N . PRO A 1 95 ? 6.225 19.785 37.847 1.00 40.95 92 PRO A N 1
ATOM 639 C CA . PRO A 1 95 ? 4.983 19.952 37.087 1.00 42.37 92 PRO A CA 1
ATOM 640 C C . PRO A 1 95 ? 4.366 21.345 37.262 1.00 42.23 92 PRO A C 1
ATOM 641 O O . PRO A 1 95 ? 4.318 21.862 38.383 1.00 41.10 92 PRO A O 1
ATOM 645 N N . SER A 1 96 ? 3.914 21.937 36.159 1.00 43.55 93 SER A N 1
ATOM 646 C CA . SER A 1 96 ? 3.318 23.282 36.136 1.00 43.94 93 SER A CA 1
ATOM 647 C C . SER A 1 96 ? 4.225 24.385 36.690 1.00 42.83 93 SER A C 1
ATOM 648 O O . SER A 1 96 ? 3.740 25.455 37.067 1.00 43.45 93 SER A O 1
ATOM 651 N N . GLY A 1 97 ? 5.532 24.140 36.724 1.00 41.69 94 GLY A N 1
ATOM 652 C CA . GLY A 1 97 ? 6.490 25.133 37.212 1.00 41.09 94 GLY A CA 1
ATOM 653 C C . GLY A 1 97 ? 6.531 25.302 38.724 1.00 39.40 94 GLY A C 1
ATOM 654 O O . GLY A 1 97 ? 7.014 26.319 39.220 1.00 39.79 94 GLY A O 1
ATOM 655 N N . VAL A 1 98 ? 6.033 24.312 39.457 1.00 38.22 95 VAL A N 1
ATOM 656 C CA . VAL A 1 98 ? 6.135 24.290 40.918 1.00 36.93 95 VAL A CA 1
ATOM 657 C C . VAL A 1 98 ? 7.598 24.391 41.366 1.00 36.13 95 VAL A C 1
ATOM 658 O O . VAL A 1 98 ? 8.453 23.667 40.872 1.00 36.01 95 VAL A O 1
ATOM 662 N N . ALA A 1 99 ? 7.882 25.290 42.298 1.00 36.08 96 ALA A N 1
ATOM 663 C CA . ALA A 1 99 ? 9.245 25.434 42.819 1.00 35.60 96 ALA A CA 1
ATOM 664 C C . ALA A 1 99 ? 9.470 24.368 43.887 1.00 34.85 96 ALA A C 1
ATOM 665 O O . ALA A 1 99 ? 8.617 24.167 44.746 1.00 34.42 96 ALA A O 1
ATOM 667 N N . VAL A 1 100 ? 10.613 23.684 43.808 1.00 34.87 97 VAL A N 1
ATOM 668 C CA . VAL A 1 100 ? 10.923 22.555 44.674 1.00 34.47 97 VAL A CA 1
ATOM 669 C C . VAL A 1 100 ? 12.322 22.708 45.286 1.00 34.66 97 VAL A C 1
ATOM 670 O O . VAL A 1 100 ? 13.289 22.971 44.574 1.00 34.73 97 VAL A O 1
ATOM 682 N N . VAL A 1 102 ? 15.084 20.653 47.869 1.00 35.71 99 VAL A N 1
ATOM 683 C CA . VAL A 1 102 ? 15.366 19.322 48.399 1.00 35.85 99 VAL A CA 1
ATOM 684 C C . VAL A 1 102 ? 16.594 19.376 49.295 1.00 36.19 99 VAL A C 1
ATOM 685 O O . VAL A 1 102 ? 17.703 19.546 48.807 1.00 36.88 99 VAL A O 1
ATOM 689 N N . ASP A 1 103 ? 16.385 19.231 50.602 1.00 36.14 100 ASP A N 1
ATOM 690 C CA . ASP A 1 103 ? 17.486 19.260 51.564 1.00 37.05 100 ASP A CA 1
ATOM 691 C C . ASP A 1 103 ? 17.980 17.859 51.850 1.00 37.22 100 ASP A C 1
ATOM 692 O O . ASP A 1 103 ? 17.189 16.977 52.195 1.00 36.82 100 ASP A O 1
ATOM 697 N N . CYS A 1 104 ? 19.295 17.682 51.714 1.00 37.59 101 CYS A N 1
ATOM 698 C CA . CYS A 1 104 ? 19.926 16.371 51.721 1.00 38.48 101 CYS A CA 1
ATOM 699 C C . CYS A 1 104 ? 21.053 16.260 52.728 1.00 39.45 101 CYS A C 1
ATOM 700 O O . CYS A 1 104 ? 21.725 17.246 53.028 1.00 40.08 101 CYS A O 1
ATOM 703 N N . LEU A 1 105 ? 21.249 15.043 53.235 1.00 39.97 102 LEU A N 1
ATOM 704 C CA . LEU A 1 105 ? 22.472 14.665 53.944 1.00 41.64 102 LEU A CA 1
ATOM 705 C C . LEU A 1 105 ? 23.062 13.453 53.222 1.00 42.60 102 LEU A C 1
ATOM 706 O O . LEU A 1 105 ? 22.423 12.402 53.148 1.00 42.40 102 LEU A O 1
ATOM 711 N N . THR A 1 106 ? 24.280 13.605 52.709 1.00 43.72 103 THR A N 1
ATOM 712 C CA . THR A 1 106 ? 24.887 12.593 51.850 1.00 45.43 103 THR A CA 1
ATOM 713 C C . THR A 1 106 ? 26.397 12.536 52.018 1.00 48.08 103 THR A C 1
ATOM 714 O O . THR A 1 106 ? 27.032 13.545 52.316 1.00 48.62 103 THR A O 1
ATOM 718 N N . ASP A 1 107 ? 26.966 11.351 51.811 1.00 50.73 104 ASP A N 1
ATOM 719 C CA . ASP A 1 107 ? 28.423 11.177 51.789 1.00 53.70 104 ASP A CA 1
ATOM 720 C C . ASP A 1 107 ? 28.977 11.171 50.357 1.00 54.89 104 ASP A C 1
ATOM 721 O O . ASP A 1 107 ? 30.158 10.891 50.140 1.00 57.55 104 ASP A O 1
ATOM 726 N N . ASN A 1 108 ? 28.119 11.490 49.390 1.00 53.34 105 ASN A N 1
ATOM 727 C CA . ASN A 1 108 ? 28.489 11.484 47.978 1.00 54.65 105 ASN A CA 1
ATOM 728 C C . ASN A 1 108 ? 27.502 12.344 47.192 1.00 52.47 105 ASN A C 1
ATOM 729 O O . ASN A 1 108 ? 26.421 11.889 46.805 1.00 51.06 105 ASN A O 1
ATOM 734 N N . LYS A 1 109 ? 27.888 13.597 46.974 1.00 52.54 106 LYS A N 1
ATOM 735 C CA . LYS A 1 109 ? 27.048 14.571 46.291 1.00 51.08 106 LYS A CA 1
ATOM 736 C C . LYS A 1 109 ? 26.836 14.225 44.817 1.00 51.86 106 LYS A C 1
ATOM 737 O O . LYS A 1 109 ? 25.767 14.496 44.267 1.00 50.01 106 LYS A O 1
ATOM 743 N N . ASN A 1 110 ? 27.854 13.641 44.180 1.00 54.78 107 ASN A N 1
ATOM 744 C CA . ASN A 1 110 ? 27.753 13.227 42.777 1.00 56.30 107 ASN A CA 1
ATOM 745 C C . ASN A 1 110 ? 26.689 12.151 42.592 1.00 55.91 107 ASN A C 1
ATOM 746 O O . ASN A 1 110 ? 25.956 12.161 41.606 1.00 55.78 107 ASN A O 1
ATOM 751 N N . ARG A 1 111 ? 26.609 11.232 43.550 1.00 56.19 108 ARG A N 1
ATOM 752 C CA . ARG A 1 111 ? 25.573 10.207 43.550 1.00 56.14 108 ARG A CA 1
ATOM 753 C C . ARG A 1 111 ? 24.202 10.844 43.772 1.00 52.58 108 ARG A C 1
ATOM 754 O O . ARG A 1 111 ? 23.277 10.629 42.984 1.00 52.20 108 ARG A O 1
ATOM 762 N N . THR A 1 112 ? 24.090 11.644 44.830 1.00 50.01 109 THR A N 1
ATOM 763 C CA . THR A 1 112 ? 22.832 12.288 45.187 1.00 46.68 109 THR A CA 1
ATOM 764 C C . THR A 1 112 ? 22.283 13.170 44.070 1.00 45.92 109 THR A C 1
ATOM 765 O O . THR A 1 112 ? 21.114 13.042 43.706 1.00 45.24 109 THR A O 1
ATOM 769 N N . VAL A 1 113 ? 23.105 14.069 43.531 1.00 46.19 110 VAL A N 1
ATOM 770 C CA . VAL A 1 113 ? 22.611 15.008 42.521 1.00 45.52 110 VAL A CA 1
ATOM 771 C C . VAL A 1 113 ? 22.055 14.282 41.294 1.00 46.63 110 VAL A C 1
ATOM 772 O O . VAL A 1 113 ? 21.035 14.700 40.745 1.00 45.55 110 VAL A O 1
ATOM 776 N N . ALA A 1 114 ? 22.712 13.197 40.884 1.00 49.01 111 ALA A N 1
ATOM 777 C CA . ALA A 1 114 ? 22.236 12.375 39.768 1.00 50.74 111 ALA A CA 1
ATOM 778 C C . ALA A 1 114 ? 20.876 11.736 40.086 1.00 49.50 111 ALA A C 1
ATOM 779 O O . ALA A 1 114 ? 19.966 11.753 39.259 1.00 49.33 111 ALA A O 1
ATOM 781 N N . GLU A 1 115 ? 20.742 11.188 41.290 1.00 48.87 112 GLU A N 1
ATOM 782 C CA . GLU A 1 115 ? 19.490 10.562 41.707 1.00 48.44 112 GLU A CA 1
ATOM 783 C C . GLU A 1 115 ? 18.362 11.584 41.788 1.00 45.76 112 GLU A C 1
ATOM 784 O O . GLU A 1 115 ? 17.238 11.297 41.386 1.00 45.39 112 GLU A O 1
ATOM 790 N N . VAL A 1 116 ? 18.669 12.776 42.299 1.00 44.03 113 VAL A N 1
ATOM 791 C CA . VAL A 1 116 ? 17.685 13.856 42.376 1.00 42.02 113 VAL A CA 1
ATOM 792 C C . VAL A 1 116 ? 17.299 14.344 40.972 1.00 43.14 113 VAL A C 1
ATOM 793 O O . VAL A 1 116 ? 16.117 14.491 40.686 1.00 42.49 113 VAL A O 1
ATOM 797 N N . ARG A 1 117 ? 18.289 14.569 40.103 1.00 45.15 114 ARG A N 1
ATOM 798 C CA . ARG A 1 117 ? 18.026 14.927 38.700 1.00 46.84 114 ARG A CA 1
ATOM 799 C C . ARG A 1 117 ? 17.112 13.903 38.028 1.00 47.79 114 ARG A C 1
ATOM 800 O O . ARG A 1 117 ? 16.182 14.273 37.314 1.00 47.84 114 ARG A O 1
ATOM 808 N N . HIS A 1 118 ? 17.395 12.620 38.248 1.00 48.86 115 HIS A N 1
ATOM 809 C CA . HIS A 1 118 ? 16.615 11.544 37.647 1.00 50.34 115 HIS A CA 1
ATOM 810 C C . HIS A 1 118 ? 15.143 11.612 38.055 1.00 48.44 115 HIS A C 1
ATOM 811 O O . HIS A 1 118 ? 14.258 11.419 37.221 1.00 49.04 115 HIS A O 1
ATOM 818 N N . ALA A 1 119 ? 14.896 11.880 39.338 1.00 45.77 116 ALA A N 1
ATOM 819 C CA . ALA A 1 119 ? 13.536 12.010 39.852 1.00 44.37 116 ALA A CA 1
ATOM 820 C C . ALA A 1 119 ? 12.825 13.191 39.184 1.00 43.28 116 ALA A C 1
ATOM 821 O O . ALA A 1 119 ? 11.711 13.048 38.670 1.00 43.72 116 ALA A O 1
ATOM 823 N N . PHE A 1 120 ? 13.480 14.350 39.190 1.00 42.02 117 PHE A N 1
ATOM 824 C CA . PHE A 1 120 ? 12.939 15.547 38.536 1.00 41.53 117 PHE A CA 1
ATOM 825 C C . PHE A 1 120 ? 12.647 15.293 37.067 1.00 43.76 117 PHE A C 1
ATOM 826 O O . PHE A 1 120 ? 11.596 15.675 36.559 1.00 44.11 117 PHE A O 1
ATOM 834 N N . SER A 1 121 ? 13.588 14.643 36.397 1.00 45.74 118 SER A N 1
ATOM 835 C CA . SER A 1 121 ? 13.479 14.374 34.978 1.00 48.56 118 SER A CA 1
ATOM 836 C C . SER A 1 121 ? 12.298 13.451 34.681 1.00 49.95 118 SER A C 1
ATOM 837 O O . SER A 1 121 ? 11.571 13.659 33.711 1.00 50.91 118 SER A O 1
ATOM 840 N N . LYS A 1 122 ? 12.102 12.441 35.527 1.00 49.97 11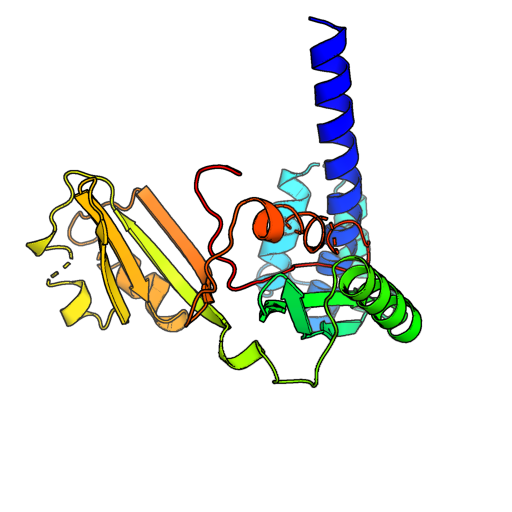9 LYS A N 1
ATOM 841 C CA . LYS A 1 122 ? 10.991 11.502 35.356 1.00 51.79 119 LYS A CA 1
ATOM 842 C C . LYS A 1 122 ? 9.643 12.197 35.482 1.00 50.27 119 LYS A C 1
ATOM 843 O O . LYS A 1 122 ? 8.648 11.712 34.960 1.00 51.46 119 LYS A O 1
ATOM 849 N N . CYS A 1 123 ? 9.619 13.330 36.182 1.00 47.55 120 CYS A N 1
ATOM 850 C CA . CYS A 1 123 ? 8.387 14.068 36.428 1.00 46.78 120 CYS A CA 1
ATOM 851 C C . CYS A 1 123 ? 8.346 15.392 35.653 1.00 46.40 120 CYS A C 1
ATOM 852 O O . CYS A 1 123 ? 7.721 16.358 36.092 1.00 45.27 120 CYS A O 1
ATOM 855 N N . ASP A 1 124 ? 9.006 15.421 34.497 1.00 47.91 121 ASP A N 1
ATOM 856 C CA . ASP A 1 124 ? 9.001 16.587 33.604 1.00 48.41 121 ASP A CA 1
ATOM 857 C C . ASP A 1 124 ? 9.518 17.871 34.265 1.00 46.32 121 ASP A C 1
ATOM 858 O O . ASP A 1 124 ? 9.061 18.979 33.953 1.00 46.43 121 ASP A O 1
ATOM 863 N N . GLY A 1 125 ? 10.488 17.715 35.159 1.00 44.87 122 GLY A N 1
ATOM 864 C CA . GLY A 1 125 ? 11.098 18.845 35.841 1.00 43.36 122 GLY A CA 1
ATOM 865 C C . GLY A 1 125 ? 12.597 18.879 35.644 1.00 44.07 122 GLY A C 1
ATOM 866 O O . GLY A 1 125 ? 13.152 18.101 34.862 1.00 45.79 122 GLY A O 1
ATOM 867 N N . ASN A 1 126 ? 13.251 19.797 36.354 1.00 42.97 123 ASN A N 1
ATOM 868 C CA . ASN A 1 126 ? 14.699 19.884 36.342 1.00 43.91 123 ASN A CA 1
ATOM 869 C C . ASN A 1 126 ? 15.239 20.738 37.481 1.00 42.69 123 ASN A C 1
ATOM 870 O O . ASN A 1 126 ? 14.519 21.562 38.056 1.00 41.26 123 ASN A O 1
ATOM 875 N N . LEU A 1 127 ? 16.513 20.526 37.795 1.00 43.21 124 LEU A N 1
ATOM 876 C CA . LEU A 1 127 ? 17.219 21.337 38.784 1.00 42.71 124 LEU A CA 1
ATOM 877 C C . LEU A 1 127 ? 17.677 22.654 38.158 1.00 43.99 124 LEU A C 1
ATOM 878 O O . LEU A 1 127 ? 18.044 22.701 36.982 1.00 45.57 124 LEU A O 1
ATOM 883 N N . GLY A 1 128 ? 17.639 23.718 38.955 1.00 43.31 125 GLY A N 1
ATOM 884 C CA . GLY A 1 128 ? 18.165 25.022 38.563 1.00 44.83 125 GLY A CA 1
ATOM 885 C C . GLY A 1 128 ? 19.358 25.377 39.432 1.00 45.33 125 GLY A C 1
ATOM 886 O O . GLY A 1 128 ? 19.960 24.510 40.067 1.00 44.53 125 GLY A O 1
ATOM 887 N N . THR A 1 129 ? 19.692 26.659 39.470 1.00 46.72 126 THR A N 1
ATOM 888 C CA . THR A 1 129 ? 20.878 27.114 40.186 1.00 47.89 126 THR A CA 1
ATOM 889 C C . THR A 1 129 ? 20.575 27.282 41.672 1.00 46.31 126 THR A C 1
ATOM 890 O O . THR A 1 129 ? 19.411 27.328 42.086 1.00 44.54 126 THR A O 1
ATOM 894 N N . GLU A 1 130 ? 21.633 27.362 42.469 1.00 47.10 127 GLU A N 1
ATOM 895 C CA . GLU A 1 130 ? 21.514 27.703 43.881 1.00 46.40 127 GLU A CA 1
ATOM 896 C C . GLU A 1 130 ? 20.852 29.083 43.991 1.00 46.80 127 GLU A C 1
ATOM 897 O O . GLU A 1 130 ? 21.212 30.004 43.272 1.00 48.90 127 GLU A O 1
ATOM 903 N N . GLY A 1 131 ? 19.865 29.206 44.872 1.00 45.17 128 GLY A N 1
ATOM 904 C CA . GLY A 1 131 ? 19.089 30.442 45.010 1.00 45.98 128 GLY A CA 1
ATOM 905 C C . GLY A 1 131 ? 17.959 30.651 44.004 1.00 45.21 128 GLY A C 1
ATOM 906 O O . GLY A 1 131 ? 17.245 31.653 44.085 1.00 45.87 128 GLY A O 1
ATOM 907 N N . SER A 1 132 ? 17.775 29.717 43.066 1.00 43.73 129 SER A N 1
ATOM 908 C CA . SER A 1 132 ? 16.742 29.882 42.037 1.00 43.38 129 SER A CA 1
ATOM 909 C C . SER A 1 132 ? 15.323 29.839 42.607 1.00 42.10 129 SER A C 1
ATOM 910 O O . SER A 1 132 ? 14.432 30.487 42.062 1.00 42.66 129 SER A O 1
ATOM 913 N N . VAL A 1 133 ? 15.108 29.096 43.697 1.00 40.58 130 VAL A N 1
ATOM 914 C CA . VAL A 1 133 ? 13.787 29.066 44.349 1.00 39.90 130 VAL A CA 1
ATOM 915 C C . VAL A 1 133 ? 13.793 29.388 45.857 1.00 40.38 130 VAL A C 1
ATOM 916 O O . VAL A 1 133 ? 12.742 29.728 46.408 1.00 40.30 130 VAL A O 1
ATOM 920 N N . ALA A 1 134 ? 14.953 29.287 46.514 1.00 40.77 131 ALA A N 1
ATOM 921 C CA . ALA A 1 134 ? 15.023 29.371 47.977 1.00 41.14 131 ALA A CA 1
ATOM 922 C C . ALA A 1 134 ? 14.382 30.636 48.553 1.00 43.14 131 ALA A C 1
ATOM 923 O O . ALA A 1 134 ? 13.822 30.601 49.651 1.00 43.24 131 ALA A O 1
ATOM 925 N N . TYR A 1 135 ? 14.440 31.734 47.804 1.00 45.13 132 TYR A N 1
ATOM 926 C CA . TYR A 1 135 ? 13.863 33.007 48.249 1.00 47.76 132 TYR A CA 1
ATOM 927 C C . TYR A 1 135 ? 12.340 32.953 48.437 1.00 47.10 132 TYR A C 1
ATOM 928 O O . TYR A 1 135 ? 11.779 33.806 49.121 1.00 48.95 132 TYR A O 1
ATOM 937 N N . LEU A 1 136 ? 11.681 31.973 47.820 1.00 45.05 133 LEU A N 1
ATOM 938 C CA . LEU A 1 136 ? 10.231 31.772 47.981 1.00 44.68 133 LEU A CA 1
ATOM 939 C C . LEU A 1 136 ? 9.850 31.112 49.311 1.00 43.92 133 LEU A C 1
ATOM 940 O O . LEU A 1 136 ? 8.704 31.207 49.737 1.00 44.80 133 LEU A O 1
ATOM 945 N N . PHE A 1 137 ? 10.805 30.453 49.961 1.00 43.03 134 PHE A N 1
ATOM 946 C CA . PHE A 1 137 ? 10.537 29.660 51.155 1.00 42.36 134 PHE A CA 1
ATOM 947 C C . PHE A 1 137 ? 11.154 30.276 52.404 1.00 44.29 134 PHE A C 1
ATOM 948 O O . PHE A 1 137 ? 12.370 30.473 52.468 1.00 44.85 134 PHE A O 1
ATOM 956 N N . LYS A 1 138 ? 10.314 30.568 53.397 1.00 45.41 135 LYS A N 1
ATOM 957 C CA . LYS A 1 138 ? 10.771 31.142 54.663 1.00 47.41 135 LYS A CA 1
ATOM 958 C C . LYS A 1 138 ? 10.276 30.315 55.841 1.00 47.07 135 LYS A C 1
ATOM 959 O O . LYS A 1 138 ? 9.172 29.762 55.794 1.00 45.98 135 LYS A O 1
ATOM 965 N N . GLN A 1 139 ? 11.080 30.232 56.898 1.00 47.70 136 GLN A N 1
ATOM 966 C CA . GLN A 1 139 ? 10.590 29.705 58.166 1.00 48.85 136 GLN A CA 1
ATOM 967 C C . GLN A 1 139 ? 9.652 30.733 58.770 1.00 50.94 136 GLN A C 1
ATOM 968 O O . GLN A 1 139 ? 9.962 31.920 58.795 1.00 52.37 136 GLN A O 1
ATOM 974 N N . ARG A 1 140 ? 8.497 30.275 59.233 1.00 42.47 137 ARG A N 1
ATOM 975 C CA . ARG A 1 140 ? 7.516 31.160 59.852 1.00 40.71 137 ARG A CA 1
ATOM 976 C C . ARG A 1 140 ? 6.859 30.465 61.027 1.00 39.18 137 ARG A C 1
ATOM 977 O O . ARG A 1 140 ? 6.616 29.258 60.989 1.00 39.32 137 ARG A O 1
ATOM 985 N N . GLY A 1 141 ? 6.579 31.224 62.074 1.00 38.73 138 GLY A N 1
ATOM 986 C CA . GLY A 1 141 ? 5.689 30.753 63.111 1.00 37.66 138 GLY A CA 1
ATOM 987 C C . GLY A 1 141 ? 4.286 30.736 62.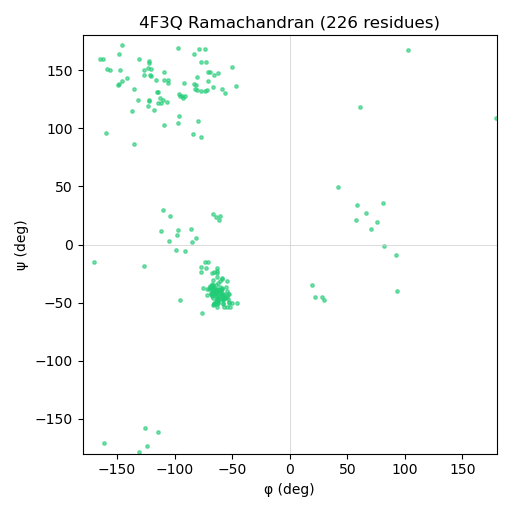548 1.00 37.11 138 GLY A C 1
ATOM 988 O O . GLY A 1 141 ? 3.913 31.623 61.777 1.00 37.39 138 GLY A O 1
ATOM 989 N N . LEU A 1 142 ? 3.522 29.704 62.898 1.00 37.01 139 LEU A N 1
ATOM 990 C CA . LEU A 1 142 ? 2.126 29.601 62.504 1.00 36.64 139 LEU A CA 1
ATOM 991 C C . LEU A 1 142 ? 1.333 29.116 63.712 1.00 36.16 139 LEU A C 1
ATOM 992 O O . LEU A 1 142 ? 1.539 28.008 64.210 1.00 36.08 139 LEU A O 1
ATOM 997 N N . ILE A 1 143 ? 0.453 29.985 64.189 1.00 35.91 140 ILE A N 1
ATOM 998 C CA . ILE A 1 143 ? -0.354 29.724 65.360 1.00 35.87 140 ILE A CA 1
ATOM 999 C C . ILE A 1 143 ? -1.786 29.658 64.878 1.00 35.79 140 ILE A C 1
ATOM 1000 O O . ILE A 1 143 ? -2.272 30.609 64.274 1.00 36.05 140 ILE A O 1
ATOM 1005 N N . THR A 1 144 ? -2.448 28.533 65.122 1.00 35.87 141 THR A N 1
ATOM 1006 C CA . THR A 1 144 ? -3.799 28.320 64.624 1.00 36.28 141 THR A CA 1
ATOM 1007 C C . THR A 1 144 ? -4.798 28.272 65.765 1.00 36.44 141 THR A C 1
ATOM 1008 O O . THR A 1 144 ? -4.646 27.506 66.719 1.00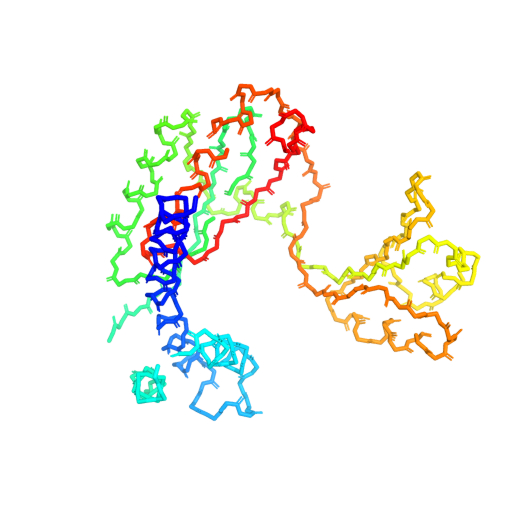 37.17 141 THR A O 1
ATOM 1012 N N . PHE A 1 145 ? -5.820 29.106 65.647 1.00 36.33 142 PHE A N 1
ATOM 1013 C CA . PHE A 1 145 ? -6.895 29.159 66.601 1.00 37.51 142 PHE A CA 1
ATOM 1014 C C . PHE A 1 145 ? -8.137 28.512 65.994 1.00 38.35 142 PHE A C 1
ATOM 1015 O O . PHE A 1 145 ? -8.416 28.675 64.799 1.00 37.61 142 PHE A O 1
ATOM 1023 N N . PRO A 1 146 ? -8.886 27.767 66.816 1.00 39.70 143 PRO A N 1
ATOM 1024 C CA . PRO A 1 146 ? -10.050 27.059 66.311 1.00 41.17 143 PRO A CA 1
ATOM 1025 C C . PRO A 1 146 ? -11.212 28.003 66.013 1.00 42.50 143 PRO A C 1
ATOM 1026 O O . PRO A 1 146 ? -11.182 29.164 66.423 1.00 42.75 143 PRO A O 1
ATOM 1030 N N . PRO A 1 147 ? -12.243 27.502 65.319 1.00 44.10 144 PRO A N 1
ATOM 1031 C CA . PRO A 1 147 ? -13.502 28.224 65.234 1.00 46.41 144 PRO A CA 1
ATOM 1032 C C . PRO A 1 147 ? -13.994 28.646 66.622 1.00 48.36 144 PRO A C 1
ATOM 1033 O O . PRO A 1 147 ? -13.668 27.998 67.620 1.00 48.42 144 PRO A O 1
ATOM 1037 N N . ASN A 1 148 ? -14.764 29.730 66.665 1.00 50.45 145 ASN A N 1
ATOM 1038 C CA . ASN A 1 148 ? -15.249 30.335 67.911 1.00 52.89 145 ASN A CA 1
ATOM 1039 C C . ASN A 1 148 ? -14.165 31.027 68.738 1.00 52.08 145 ASN A C 1
ATOM 1040 O O . ASN A 1 148 ? -14.400 31.360 69.898 1.00 54.36 145 ASN A O 1
ATOM 1045 N N . SER A 1 149 ? -12.991 31.261 68.154 1.00 49.70 146 SER A N 1
ATOM 1046 C CA . SER A 1 149 ? -11.985 32.089 68.812 1.00 49.21 146 SER A CA 1
ATOM 1047 C C . SER A 1 149 ? -12.358 33.569 68.687 1.00 50.89 146 SER A C 1
ATOM 1048 O O . SER A 1 149 ? -13.121 33.957 67.796 1.00 51.71 146 SER A O 1
ATOM 1051 N N . ASP A 1 150 ? -11.831 34.384 69.599 1.00 51.66 147 ASP A N 1
ATOM 1052 C CA . ASP A 1 150 ? -12.105 35.821 69.594 1.00 53.79 147 ASP A CA 1
ATOM 1053 C C . ASP A 1 150 ? -11.277 36.502 68.509 1.00 52.38 147 ASP A C 1
ATOM 1054 O O . ASP A 1 150 ? -10.133 36.896 68.740 1.00 51.48 147 ASP A O 1
ATOM 1059 N N . GLU A 1 151 ? -11.869 36.634 67.325 1.00 52.77 148 GLU A N 1
ATOM 1060 C CA . GLU A 1 151 ? -11.196 37.254 66.185 1.00 52.30 148 GLU A CA 1
ATOM 1061 C C . GLU A 1 151 ? -10.628 38.616 66.568 1.00 53.56 148 GLU A C 1
ATOM 1062 O O . GLU A 1 151 ? -9.440 38.858 66.397 1.00 52.31 148 GLU A O 1
ATOM 1068 N N . GLU A 1 152 ? -11.480 39.480 67.114 1.00 56.64 149 GLU A N 1
ATOM 1069 C CA . GLU A 1 152 ? -11.092 40.843 67.508 1.00 59.11 149 GLU A CA 1
ATOM 1070 C C . GLU A 1 152 ? -9.868 40.902 68.410 1.00 57.47 149 GLU A C 1
ATOM 1071 O O . GLU A 1 152 ? -8.937 41.660 68.148 1.00 57.74 149 GLU A O 1
ATOM 1077 N N . LYS A 1 153 ? -9.885 40.107 69.475 1.00 56.32 150 LYS A N 1
ATOM 1078 C CA . LYS A 1 153 ? -8.815 40.125 70.469 1.00 55.71 150 LYS A CA 1
ATOM 1079 C C . LYS A 1 153 ? -7.512 39.557 69.909 1.00 52.05 150 LYS A C 1
ATOM 1080 O O . LYS A 1 153 ? -6.433 40.050 70.237 1.00 51.94 150 LYS A O 1
ATOM 1086 N N . ILE A 1 154 ? -7.620 38.533 69.061 1.00 49.44 151 ILE A N 1
ATOM 1087 C CA . ILE A 1 154 ? -6.459 37.969 68.365 1.00 46.59 151 ILE A CA 1
ATOM 1088 C C . ILE A 1 154 ? -5.811 39.021 67.467 1.00 47.56 151 ILE A C 1
ATOM 1089 O O . ILE A 1 154 ? -4.590 39.147 67.445 1.00 46.29 151 ILE A O 1
ATOM 1102 N N . GLU A 1 156 ? -6.075 42.373 67.723 1.00 55.74 153 GLU A N 1
ATOM 1103 C CA . GLU A 1 156 ? -5.512 43.419 68.586 1.00 58.44 153 GLU A CA 1
ATOM 1104 C C . GLU A 1 156 ? -4.126 43.039 69.097 1.00 55.89 153 GLU A C 1
ATOM 1105 O O . GLU A 1 156 ? -3.198 43.840 69.031 1.00 56.99 153 GLU A O 1
ATOM 1111 N N . ILE A 1 157 ? -3.993 41.812 69.592 1.00 52.76 154 ILE A N 1
ATOM 1112 C CA . ILE A 1 157 ? -2.703 41.314 70.083 1.00 51.06 154 ILE A CA 1
ATOM 1113 C C . ILE A 1 157 ? -1.692 41.163 68.942 1.00 49.42 154 ILE A C 1
ATOM 1114 O O . ILE A 1 157 ? -0.524 41.502 69.096 1.00 49.66 154 ILE A O 1
ATOM 1119 N N . ALA A 1 158 ? -2.145 40.652 67.801 1.00 48.18 155 ALA A N 1
ATOM 1120 C CA . ALA A 1 158 ? -1.268 40.438 66.652 1.00 47.19 155 ALA A CA 1
ATOM 1121 C C . ALA A 1 158 ? -0.633 41.742 66.156 1.00 50.19 155 ALA A C 1
ATOM 1122 O O . ALA A 1 158 ? 0.555 41.770 65.861 1.00 50.20 155 ALA A O 1
ATOM 1124 N N . LEU A 1 159 ? -1.417 42.813 66.062 1.00 53.53 156 LEU A N 1
ATOM 1125 C CA . LEU A 1 159 ? -0.864 44.118 65.684 1.00 57.61 156 LEU A CA 1
ATOM 1126 C C . LEU A 1 159 ? 0.071 44.662 66.772 1.00 59.13 156 LEU A C 1
ATOM 1127 O O . LEU A 1 159 ? 1.141 45.190 66.467 1.00 60.61 156 LEU A O 1
ATOM 1132 N N . GLU A 1 160 ? -0.349 44.531 68.030 1.00 59.35 157 GLU A N 1
ATOM 1133 C CA . GLU A 1 160 ? 0.432 44.990 69.190 1.00 61.25 157 GLU A CA 1
ATOM 1134 C C . GLU A 1 160 ? 1.817 44.329 69.267 1.00 58.85 157 GLU A C 1
ATOM 1135 O O . GLU A 1 160 ? 2.800 44.975 69.623 1.00 60.73 157 GLU A O 1
ATOM 1141 N N . VAL A 1 161 ? 1.887 43.049 68.917 1.00 54.84 158 VAL A N 1
ATOM 1142 C CA . VAL A 1 161 ? 3.093 42.250 69.128 1.00 53.11 158 VAL A CA 1
ATOM 1143 C C . VAL A 1 161 ? 3.888 41.979 67.834 1.00 51.94 158 VAL A C 1
ATOM 1144 O O . VAL A 1 161 ? 4.895 41.271 67.853 1.00 50.75 158 VAL A O 1
ATOM 1148 N N . GLY A 1 162 ? 3.435 42.541 66.715 1.00 52.75 159 GLY A N 1
ATOM 1149 C CA . GLY A 1 162 ? 4.169 42.463 65.456 1.00 52.59 159 GLY A CA 1
ATOM 1150 C C . GLY A 1 162 ? 4.013 41.172 64.669 1.00 49.45 159 GLY A C 1
ATOM 1151 O O . GLY A 1 162 ? 4.964 40.718 64.027 1.00 49.30 159 GLY A O 1
ATOM 1152 N N . ALA A 1 163 ? 2.822 40.578 64.688 1.00 47.18 160 ALA A N 1
ATOM 1153 C CA . ALA A 1 163 ? 2.563 39.408 63.852 1.00 44.71 160 ALA A CA 1
ATOM 1154 C C . ALA A 1 163 ? 2.706 39.781 62.377 1.00 46.25 160 ALA A C 1
ATOM 1155 O O . ALA A 1 163 ? 2.421 40.912 61.985 1.00 48.51 160 ALA A O 1
ATOM 1157 N N . GLU A 1 164 ? 3.163 38.831 61.568 1.00 45.16 161 GLU A N 1
ATOM 1158 C CA . GLU A 1 164 ? 3.336 39.063 60.130 1.00 47.28 161 GLU A CA 1
ATOM 1159 C C . GLU A 1 164 ? 2.010 39.054 59.380 1.00 47.45 161 GLU A C 1
ATOM 1160 O O . GLU A 1 164 ? 1.823 39.820 58.438 1.00 49.72 161 GLU A O 1
ATOM 1166 N N . ASP A 1 165 ? 1.097 38.177 59.792 1.00 45.11 162 ASP A N 1
ATOM 1167 C CA . ASP A 1 165 ? -0.194 38.064 59.121 1.00 45.81 162 ASP A CA 1
ATOM 1168 C C . ASP A 1 165 ? -1.252 37.416 60.010 1.00 43.43 162 ASP A C 1
ATOM 1169 O O . ASP A 1 165 ? -0.935 36.627 60.892 1.00 41.12 162 ASP A O 1
ATOM 1174 N N . VAL A 1 166 ? -2.509 37.783 59.780 1.00 44.24 163 VAL A N 1
ATOM 1175 C CA . VAL A 1 166 ? -3.639 37.116 60.407 1.00 42.65 163 VAL A CA 1
ATOM 1176 C C . VAL A 1 166 ? -4.650 36.807 59.315 1.00 43.72 163 VAL A C 1
ATOM 1177 O O . VAL A 1 166 ? -5.086 37.711 58.599 1.00 45.52 163 VAL A O 1
ATOM 1181 N N . THR A 1 167 ? -5.011 35.529 59.194 1.00 42.26 164 THR A N 1
ATOM 1182 C CA . THR A 1 167 ? -6.007 35.079 58.220 1.00 43.53 164 THR A CA 1
ATOM 1183 C C . THR A 1 167 ? -7.164 34.364 58.917 1.00 42.49 164 THR A C 1
ATOM 1184 O O . THR A 1 167 ? -6.957 33.404 59.670 1.00 40.05 164 THR A O 1
ATOM 1188 N N . THR A 1 168 ? -8.375 34.854 58.683 1.00 44.21 165 THR A N 1
ATOM 1189 C CA . THR A 1 168 ? -9.579 34.185 59.146 1.00 44.39 165 THR A CA 1
ATOM 1190 C C . THR A 1 168 ? -10.103 33.355 57.991 1.00 44.94 165 THR A C 1
ATOM 1191 O O . THR A 1 168 ? -10.244 33.857 56.877 1.00 47.34 165 THR A O 1
ATOM 1195 N N . ASN A 1 169 ? -10.370 32.084 58.259 1.00 43.32 166 ASN A N 1
ATOM 1196 C CA . ASN A 1 169 ? -10.830 31.153 57.238 1.00 44.09 166 ASN A CA 1
ATOM 1197 C C . ASN A 1 169 ? -12.343 31.029 57.269 1.00 45.97 166 ASN A C 1
ATOM 1198 O O . ASN A 1 169 ? -12.982 31.500 58.211 1.00 45.97 166 ASN A O 1
ATOM 1203 N N . ASP A 1 170 ? -12.913 30.389 56.248 1.00 47.82 167 ASP A N 1
ATOM 1204 C CA . ASP A 1 170 ? -14.374 30.285 56.119 1.00 50.47 167 ASP A CA 1
ATOM 1205 C C . ASP A 1 170 ? -15.032 29.600 57.318 1.00 49.67 167 ASP A C 1
ATOM 1206 O O . ASP A 1 170 ? -16.180 29.897 57.647 1.00 51.44 167 ASP A O 1
ATOM 1211 N N . ASP A 1 171 ? -14.310 28.685 57.966 1.00 47.08 168 ASP A N 1
ATOM 1212 C CA . ASP A 1 171 ? -14.855 27.963 59.115 1.00 46.91 168 ASP A CA 1
ATOM 1213 C C . ASP A 1 171 ? -14.709 28.714 60.436 1.00 45.70 168 ASP A C 1
ATOM 1214 O O . ASP A 1 171 ? -15.081 28.193 61.481 1.00 46.22 168 ASP A O 1
ATOM 1219 N N . GLY A 1 172 ? -14.166 29.928 60.394 1.00 44.85 169 GLY A N 1
ATOM 1220 C CA . GLY A 1 172 ? -13.966 30.723 61.601 1.00 44.05 169 GLY A CA 1
ATOM 1221 C C . GLY A 1 172 ? -12.606 30.541 62.249 1.00 41.48 169 GLY A C 1
ATOM 1222 O O . GLY A 1 172 ? -12.263 31.284 63.169 1.00 41.11 169 GLY A O 1
ATOM 1223 N N . SER A 1 173 ? -11.819 29.565 61.787 1.00 40.05 170 SER A N 1
ATOM 1224 C CA . SER A 1 173 ? -10.479 29.363 62.338 1.00 37.87 170 SER A CA 1
ATOM 1225 C C . SER A 1 173 ? -9.559 30.508 61.904 1.00 37.79 170 SER A C 1
ATOM 1226 O O . SER A 1 173 ? -9.738 31.092 60.823 1.00 38.82 170 SER A O 1
ATOM 1229 N N . ILE A 1 174 ? -8.597 30.836 62.769 1.00 37.30 171 ILE A N 1
ATOM 1230 C CA . ILE A 1 174 ? -7.685 31.966 62.562 1.00 37.35 171 ILE A CA 1
ATOM 1231 C C . ILE A 1 174 ? -6.250 31.474 62.561 1.00 35.95 171 ILE A C 1
ATOM 1232 O O . ILE A 1 174 ? -5.815 30.844 63.527 1.00 34.91 171 ILE A O 1
ATOM 1237 N N . ASP A 1 175 ? -5.518 31.769 61.487 1.00 36.08 172 ASP A N 1
ATOM 1238 C CA . ASP A 1 175 ? -4.100 31.450 61.404 1.00 35.22 172 ASP A CA 1
ATOM 1239 C C . ASP A 1 175 ? -3.282 32.740 61.552 1.00 35.65 172 ASP A C 1
ATOM 1240 O O . ASP A 1 175 ? -3.459 33.688 60.780 1.00 36.47 172 ASP A O 1
ATOM 1245 N N . VAL A 1 176 ? -2.389 32.768 62.542 1.00 34.63 173 VAL A N 1
ATOM 1246 C CA . VAL A 1 176 ? -1.500 33.908 62.745 1.00 35.38 173 VAL A CA 1
ATOM 1247 C C . VAL A 1 176 ? -0.082 33.497 62.393 1.00 35.34 173 VAL A C 1
ATOM 1248 O O . VAL A 1 176 ? 0.427 32.528 62.951 1.00 34.49 173 VAL A O 1
ATOM 1252 N N . THR A 1 177 ? 0.554 34.225 61.472 1.00 36.71 174 THR A N 1
ATOM 1253 C CA . THR A 1 177 ? 1.923 33.896 61.053 1.00 37.57 174 THR A CA 1
ATOM 1254 C C . THR A 1 177 ? 2.896 34.900 61.646 1.00 38.37 174 THR A C 1
ATOM 1255 O O . THR A 1 177 ? 2.606 36.096 61.692 1.00 39.72 174 THR A O 1
ATOM 1259 N N . THR A 1 178 ? 4.042 34.408 62.101 1.00 38.31 175 THR A N 1
ATOM 1260 C CA . THR A 1 178 ? 5.032 35.233 62.780 1.00 39.54 175 THR A CA 1
ATOM 1261 C C . THR A 1 178 ? 6.413 35.001 62.190 1.00 41.17 175 THR A C 1
ATOM 1262 O O . THR A 1 178 ? 6.651 33.976 61.556 1.00 40.69 175 THR A O 1
ATOM 1266 N N . LEU A 1 179 ? 7.322 35.954 62.400 1.00 43.23 176 LEU A N 1
ATOM 1267 C CA . LEU A 1 179 ? 8.731 35.709 62.149 1.00 45.11 176 LEU A CA 1
ATOM 1268 C C . LEU A 1 179 ? 9.173 34.652 63.158 1.00 44.36 176 LEU A C 1
ATOM 1269 O O . LEU A 1 179 ? 8.659 34.632 64.273 1.00 42.99 176 LEU A O 1
ATOM 1274 N N . PRO A 1 180 ? 10.113 33.764 62.775 1.00 45.77 177 PRO A N 1
ATOM 1275 C CA . PRO A 1 180 ? 10.532 32.685 63.680 1.00 46.07 177 PRO A CA 1
ATOM 1276 C C . PRO A 1 180 ? 10.954 33.192 65.050 1.00 46.91 177 PRO A C 1
ATOM 1277 O O . PRO A 1 180 ? 10.594 32.612 66.068 1.00 46.35 177 PRO A O 1
ATOM 1281 N N . GLU A 1 181 ? 11.711 34.281 65.054 1.00 49.31 178 GLU A N 1
ATOM 1282 C CA . GLU A 1 181 ? 12.188 34.912 66.279 1.00 51.06 178 GLU A CA 1
ATOM 1283 C C . GLU A 1 181 ? 11.096 35.464 67.210 1.00 49.60 178 GLU A C 1
ATOM 1284 O O . GLU A 1 181 ? 11.342 35.648 68.406 1.00 50.07 178 GLU A O 1
ATOM 1290 N N . ASP A 1 182 ? 9.917 35.754 66.662 1.00 47.72 179 ASP A N 1
ATOM 1291 C CA . ASP A 1 182 ? 8.814 36.316 67.449 1.00 46.81 179 ASP A CA 1
ATOM 1292 C C . ASP A 1 182 ? 7.804 35.252 67.862 1.00 44.47 179 ASP A C 1
ATOM 1293 O O . ASP A 1 182 ? 6.866 35.540 68.605 1.00 44.09 179 ASP A O 1
ATOM 1298 N N . PHE A 1 183 ? 7.999 34.027 67.384 1.00 43.09 180 PHE A N 1
ATOM 1299 C CA . PHE A 1 183 ? 7.029 32.957 67.574 1.00 41.21 180 PHE A CA 1
ATOM 1300 C C . PHE A 1 183 ? 6.673 32.744 69.049 1.00 41.49 180 PHE A C 1
ATOM 1301 O O . PHE A 1 183 ? 5.497 32.757 69.417 1.00 40.41 180 PHE A O 1
ATOM 1309 N N . GLU A 1 184 ? 7.687 32.554 69.886 1.00 43.12 181 GLU A N 1
ATOM 1310 C CA . GLU A 1 184 ? 7.459 32.253 71.301 1.00 44.33 181 GLU A CA 1
ATOM 1311 C C . GLU A 1 184 ? 6.740 33.399 72.003 1.00 44.29 181 GLU A C 1
ATOM 1312 O O . GLU A 1 184 ? 5.729 33.174 72.668 1.00 43.74 181 GLU A O 1
ATOM 1318 N N . LYS A 1 185 ? 7.246 34.620 71.830 1.00 44.83 182 LYS A N 1
ATOM 1319 C CA . LYS A 1 185 ? 6.644 35.793 72.459 1.00 45.75 182 LYS A CA 1
ATOM 1320 C C . LYS A 1 185 ? 5.179 35.954 72.079 1.00 43.74 182 LYS A C 1
ATOM 1321 O O . LYS A 1 185 ? 4.341 36.189 72.942 1.00 44.02 182 LYS A O 1
ATOM 1327 N N . ILE A 1 186 ? 4.873 35.823 70.789 1.00 41.61 183 ILE A N 1
ATOM 1328 C CA . ILE A 1 186 ? 3.519 36.044 70.305 1.00 40.66 183 ILE A CA 1
ATOM 1329 C C . ILE A 1 186 ? 2.587 34.951 70.813 1.00 39.65 183 ILE A C 1
ATOM 1330 O O . ILE A 1 186 ? 1.470 35.224 71.232 1.00 40.13 183 ILE A O 1
ATOM 1335 N N . ARG A 1 187 ? 3.061 33.716 70.795 1.00 38.77 184 ARG A N 1
ATOM 1336 C CA . ARG A 1 187 ? 2.326 32.599 71.381 1.00 38.61 184 ARG A CA 1
ATOM 1337 C C . ARG A 1 187 ? 2.058 32.844 72.873 1.00 39.54 184 ARG A C 1
ATOM 1338 O O . ARG A 1 187 ? 0.967 32.591 73.373 1.00 39.59 184 ARG A O 1
ATOM 1346 N N . ASN A 1 188 ? 3.065 33.355 73.570 1.00 40.21 185 ASN A N 1
ATOM 1347 C CA . ASN A 1 188 ? 2.941 33.659 74.981 1.00 41.97 185 ASN A CA 1
ATOM 1348 C C . ASN A 1 188 ? 1.934 34.783 75.219 1.00 42.65 185 ASN A C 1
ATOM 1349 O O . ASN A 1 188 ? 1.149 34.713 76.158 1.00 44.02 185 ASN A O 1
ATOM 1354 N N . ALA A 1 189 ? 1.945 35.793 74.348 1.00 41.90 186 ALA A N 1
ATOM 1355 C CA . ALA A 1 189 ? 1.003 36.913 74.434 1.00 43.22 186 ALA A CA 1
ATOM 1356 C C . ALA A 1 189 ? -0.428 36.442 74.219 1.00 42.43 186 ALA A C 1
ATOM 1357 O O . ALA A 1 189 ? -1.335 36.873 74.917 1.00 44.59 186 ALA A O 1
ATOM 1367 N N . LYS A 1 191 ? -1.669 33.296 74.727 1.00 41.91 188 LYS A N 1
ATOM 1368 C CA . LYS A 1 191 ? -2.035 32.519 75.904 1.00 44.23 188 LYS A CA 1
ATOM 1369 C C . LYS A 1 191 ? -2.263 33.393 77.134 1.00 47.16 188 LYS A C 1
ATOM 1370 O O . LYS A 1 191 ? -3.137 33.087 77.943 1.00 48.95 188 LYS A O 1
ATOM 1376 N N . ALA A 1 192 ? -1.499 34.478 77.273 1.00 47.85 189 ALA A N 1
ATOM 1377 C CA . ALA A 1 192 ? -1.672 35.394 78.411 1.00 51.72 189 ALA A CA 1
ATOM 1378 C C . ALA A 1 192 ? -3.044 36.072 78.371 1.00 53.34 189 ALA A C 1
ATOM 1379 O O . ALA A 1 192 ? -3.641 36.305 79.412 1.00 56.20 189 ALA A O 1
ATOM 1381 N N . ALA A 1 193 ? -3.536 36.360 77.166 1.00 51.81 190 ALA A N 1
ATOM 1382 C CA . ALA A 1 193 ? -4.883 36.914 76.970 1.00 53.97 190 ALA A CA 1
ATOM 1383 C C . ALA A 1 193 ? -5.959 35.826 76.902 1.00 54.37 190 ALA A C 1
ATOM 1384 O O . ALA A 1 193 ? -7.085 36.098 76.500 1.00 55.23 190 ALA A O 1
ATOM 1386 N N . ASP A 1 194 ? -5.602 34.601 77.285 1.00 54.79 191 ASP A N 1
ATOM 1387 C CA . ASP A 1 194 ? -6.531 33.469 77.352 1.00 55.76 191 ASP A CA 1
ATOM 1388 C C . ASP A 1 194 ? -7.0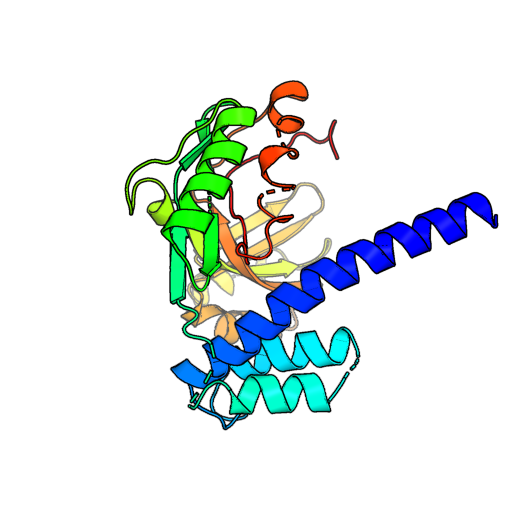48 33.056 75.969 1.00 53.20 191 ASP A C 1
ATOM 1389 O O . ASP A 1 194 ? -8.137 32.504 75.838 1.00 53.98 191 ASP A O 1
ATOM 1394 N N . LEU A 1 195 ? -6.245 33.323 74.945 1.00 50.80 192 LEU A N 1
ATOM 1395 C CA . LEU A 1 195 ? -6.520 32.876 73.592 1.00 48.71 192 LEU A CA 1
ATOM 1396 C C . LEU A 1 195 ? -5.714 31.600 73.388 1.00 47.60 192 LEU A C 1
ATOM 1397 O O . LEU A 1 195 ? -4.485 31.643 73.231 1.00 46.76 192 LEU A O 1
ATOM 1402 N N . ASN A 1 196 ? -6.410 30.467 73.421 1.00 48.22 193 ASN A N 1
ATOM 1403 C CA . ASN A 1 196 ? -5.774 29.157 73.417 1.00 48.06 193 ASN A CA 1
ATOM 1404 C C . ASN A 1 196 ? -5.700 28.563 72.014 1.00 45.75 193 ASN A C 1
ATOM 1405 O O . ASN A 1 196 ? -6.731 28.199 71.441 1.00 45.48 193 ASN A O 1
ATOM 1410 N N . PRO A 1 197 ? -4.480 28.472 71.449 1.00 44.05 194 PRO A N 1
ATOM 1411 C CA . PRO A 1 197 ? -4.368 27.943 70.097 1.00 42.42 194 PRO A CA 1
ATOM 1412 C C . PRO A 1 197 ? -4.686 26.458 70.040 1.00 43.15 194 PRO A C 1
ATOM 1413 O O . PRO A 1 197 ? -4.443 25.736 71.006 1.00 44.32 194 PRO A O 1
ATOM 1417 N N . SER A 1 198 ? -5.241 26.023 68.916 1.00 42.35 195 SER A N 1
ATOM 1418 C CA . SER A 1 198 ? -5.383 24.602 68.635 1.00 43.68 195 SER A CA 1
ATOM 1419 C C . SER A 1 198 ? -4.024 23.991 68.330 1.00 43.28 195 SER A C 1
ATOM 1420 O O . SER A 1 198 ? -3.753 22.869 68.721 1.00 44.80 195 SER A O 1
ATOM 1423 N N . HIS A 1 199 ? -3.182 24.729 67.613 1.00 41.77 196 HIS A N 1
ATOM 1424 C CA . HIS A 1 199 ? -1.856 24.240 67.258 1.00 42.18 196 HIS A CA 1
ATOM 1425 C C . HIS A 1 199 ? -0.929 25.398 66.979 1.00 40.57 196 HIS A C 1
ATOM 1426 O O . HIS A 1 199 ? -1.370 26.456 66.536 1.00 39.71 196 HIS A O 1
ATOM 1433 N N . ALA A 1 200 ? 0.355 25.197 67.241 1.00 40.91 197 ALA A N 1
ATOM 1434 C CA . ALA A 1 200 ? 1.360 26.221 66.973 1.00 40.06 197 ALA A CA 1
ATOM 1435 C C . ALA A 1 200 ? 2.684 25.562 66.623 1.00 41.09 197 ALA A C 1
ATOM 1436 O O . ALA A 1 200 ? 3.082 24.591 67.262 1.00 42.47 197 ALA A O 1
ATOM 1438 N N . GLU A 1 201 ? 3.358 26.084 65.603 1.00 40.51 198 GLU A N 1
ATOM 1439 C CA . GLU A 1 201 ? 4.657 25.550 65.203 1.00 41.87 198 GLU A CA 1
ATOM 1440 C C . GLU A 1 201 ? 5.403 26.550 64.346 1.00 41.15 198 GLU A C 1
ATOM 1441 O O . GLU A 1 201 ? 4.798 27.451 63.764 1.00 40.21 198 GLU A O 1
ATOM 1447 N N . VAL A 1 202 ? 6.717 26.374 64.269 1.00 42.03 199 VAL A N 1
ATOM 1448 C CA . VAL A 1 202 ? 7.525 27.035 63.263 1.00 42.07 199 VAL A CA 1
ATOM 1449 C C . VAL A 1 202 ? 7.672 26.060 62.104 1.00 43.17 199 VAL A C 1
ATOM 1450 O O . VAL A 1 202 ? 8.053 24.905 62.297 1.00 44.80 199 VAL A O 1
ATOM 1454 N N . THR A 1 203 ? 7.353 26.529 60.906 1.00 51.48 200 THR A N 1
ATOM 1455 C CA . THR A 1 203 ? 7.362 25.691 59.729 1.00 48.05 200 THR A CA 1
ATOM 1456 C C . THR A 1 203 ? 7.790 26.514 58.526 1.00 46.37 200 THR A C 1
ATOM 1457 O O . THR A 1 203 ? 7.911 27.728 58.613 1.00 47.69 200 THR A O 1
ATOM 1461 N N . VAL A 1 204 ? 8.013 25.840 57.406 1.00 43.98 201 VAL A N 1
ATOM 1462 C CA . VAL A 1 204 ? 8.383 26.500 56.162 1.00 42.55 201 VAL A CA 1
ATOM 1463 C C . VAL A 1 204 ? 7.137 26.804 55.341 1.00 42.70 201 VAL A C 1
ATOM 1464 O O . VAL A 1 204 ? 6.335 25.906 55.066 1.00 42.21 201 VAL A O 1
ATOM 1468 N N . LEU A 1 205 ? 6.978 28.073 54.964 1.00 43.52 202 LEU A N 1
ATOM 1469 C CA . LEU A 1 205 ? 5.855 28.529 54.145 1.00 44.07 202 LEU A CA 1
ATOM 1470 C C . LEU A 1 205 ? 6.354 29.165 52.855 1.00 43.53 202 LEU A C 1
ATOM 1471 O O . LEU A 1 205 ? 7.405 29.808 52.839 1.00 43.96 202 LEU A O 1
ATOM 1476 N N . ALA A 1 206 ? 5.585 28.985 51.786 1.00 43.33 203 ALA A N 1
ATOM 1477 C CA . ALA A 1 206 ? 5.909 29.550 50.482 1.00 43.47 203 ALA A CA 1
ATOM 1478 C C . ALA A 1 206 ? 5.252 30.916 50.339 1.00 46.25 203 ALA A C 1
ATOM 1479 O O . ALA A 1 206 ? 4.111 31.102 50.752 1.00 47.92 203 ALA A O 1
ATOM 1481 N N . SER A 1 207 ? 5.978 31.868 49.758 1.00 47.73 204 SER A N 1
ATOM 1482 C CA . SER A 1 207 ? 5.458 33.216 49.529 1.00 50.88 204 SER A CA 1
ATOM 1483 C C . SER A 1 207 ? 4.357 33.208 48.474 1.00 51.30 204 SER A C 1
ATOM 1484 O O . SER A 1 207 ? 3.347 33.886 48.620 1.00 53.58 204 SER A O 1
ATOM 1487 N N . THR A 1 208 ? 4.575 32.446 47.409 1.00 49.70 205 THR A N 1
ATOM 1488 C CA . THR A 1 208 ? 3.587 32.260 46.351 1.00 50.34 205 THR A CA 1
ATOM 1489 C C . THR A 1 208 ? 3.293 30.774 46.220 1.00 48.44 205 THR A C 1
ATOM 1490 O O . THR A 1 208 ? 4.131 29.944 46.583 1.00 47.19 205 THR A O 1
ATOM 1494 N N . GLU A 1 209 ? 2.120 30.444 45.688 1.00 48.73 206 GLU A N 1
ATOM 1495 C CA . GLU A 1 209 ? 1.755 29.057 45.426 1.00 47.41 206 GLU A CA 1
ATOM 1496 C C . GLU A 1 209 ? 1.423 28.839 43.955 1.00 46.71 206 GLU A C 1
ATOM 1497 O O . GLU A 1 209 ? 1.092 29.781 43.239 1.00 47.85 206 GLU A O 1
ATOM 1503 N N . VAL A 1 210 ? 1.528 27.590 43.518 1.00 44.80 207 VAL A N 1
ATOM 1504 C CA . VAL A 1 210 ? 1.222 27.206 42.146 1.00 44.97 207 VAL A CA 1
ATOM 1505 C C . VAL A 1 210 ? 0.056 26.213 42.155 1.00 45.44 207 VAL A C 1
ATOM 1506 O O . VAL A 1 210 ? 0.170 25.108 42.691 1.00 44.01 207 VAL A O 1
ATOM 1510 N N . GLY A 1 211 ? -1.061 26.627 41.563 1.00 47.45 208 GLY A N 1
ATOM 1511 C CA . GLY A 1 211 ? -2.262 25.804 41.490 1.00 49.01 208 GLY A CA 1
ATOM 1512 C C . GLY A 1 211 ? -2.110 24.679 40.484 1.00 48.98 208 GLY A C 1
ATOM 1513 O O . GLY A 1 211 ? -1.674 24.899 39.353 1.00 49.67 208 GLY A O 1
ATOM 1514 N N . LEU A 1 212 ? -2.472 23.471 40.898 1.00 49.02 209 LEU A N 1
ATOM 1515 C CA . LEU A 1 212 ? -2.301 22.286 40.070 1.00 49.14 209 LEU A CA 1
ATOM 1516 C C . LEU A 1 212 ? -3.652 21.665 39.727 1.00 51.58 209 LEU A C 1
ATOM 1517 O O . LEU A 1 212 ? -4.558 21.647 40.556 1.00 52.47 209 LEU A O 1
ATOM 1522 N N . ASP A 1 213 ? -3.787 21.181 38.495 1.00 52.91 210 ASP A N 1
ATOM 1523 C CA . ASP A 1 213 ? -4.925 20.330 38.139 1.00 55.69 210 ASP A CA 1
ATOM 1524 C C . ASP A 1 213 ? -4.649 18.918 38.655 1.00 55.29 210 ASP A C 1
ATOM 1525 O O . ASP A 1 213 ? -3.524 18.615 39.073 1.00 52.74 210 ASP A O 1
ATOM 1530 N N . LYS A 1 214 ? -5.677 18.071 38.641 1.00 57.74 211 LYS A N 1
ATOM 1531 C CA . LYS A 1 214 ? -5.564 16.704 39.148 1.00 58.33 211 LYS A CA 1
ATOM 1532 C C . LYS A 1 214 ? -4.295 16.023 38.632 1.00 56.96 211 LYS A C 1
ATOM 1533 O O . LYS A 1 214 ? -3.517 15.470 39.408 1.00 55.60 211 LYS A O 1
ATOM 1539 N N . ASP A 1 215 ? -4.088 16.094 37.322 1.00 57.59 212 ASP A N 1
ATOM 1540 C CA . ASP A 1 215 ? -3.009 15.374 36.662 1.00 57.36 212 ASP A CA 1
ATOM 1541 C C . ASP A 1 215 ? -1.639 15.891 37.096 1.00 53.88 212 ASP A C 1
ATOM 1542 O O . ASP A 1 215 ? -0.771 15.110 37.498 1.00 52.98 212 ASP A O 1
ATOM 1547 N N . SER A 1 216 ? -1.454 17.205 37.016 1.00 51.97 213 SER A N 1
ATOM 1548 C CA . SER A 1 216 ? -0.212 17.830 37.450 1.00 49.18 213 SER A CA 1
ATOM 1549 C C . SER A 1 216 ? 0.041 17.547 38.924 1.00 47.28 213 SER A C 1
ATOM 1550 O O . SER A 1 216 ? 1.180 17.311 39.316 1.00 45.93 213 SER A O 1
ATOM 1553 N N . ALA A 1 217 ? -1.025 17.576 39.725 1.00 47.79 214 ALA A N 1
ATOM 1554 C CA . ALA A 1 217 ? -0.938 17.289 41.162 1.00 47.08 214 ALA A CA 1
ATOM 1555 C C . ALA A 1 217 ? -0.455 15.860 41.405 1.00 47.47 214 ALA A C 1
ATOM 1556 O O . ALA A 1 217 ? 0.444 15.629 42.211 1.00 46.09 214 ALA A O 1
ATOM 1558 N N . GLU A 1 218 ? -1.037 14.908 40.688 1.00 49.97 215 GLU A N 1
ATOM 1559 C CA . GLU A 1 218 ? -0.596 13.523 40.796 1.00 51.41 215 GLU A CA 1
ATOM 1560 C C . GLU A 1 218 ? 0.897 13.403 40.472 1.00 49.60 215 GLU A C 1
ATOM 1561 O O . GLU A 1 218 ? 1.628 12.712 41.177 1.00 48.88 215 GLU A O 1
ATOM 1567 N N . GLN A 1 219 ? 1.345 14.094 39.424 1.00 48.93 216 GLN A N 1
ATOM 1568 C CA . GLN A 1 219 ? 2.754 14.051 39.026 1.00 48.01 216 GLN A CA 1
ATOM 1569 C C . GLN A 1 219 ? 3.665 14.701 40.080 1.00 45.05 216 GLN A C 1
ATOM 1570 O O . GLN A 1 219 ? 4.761 14.208 40.347 1.00 44.21 216 GLN A O 1
ATOM 1584 N N . LEU A 1 221 ? 2.941 14.944 43.344 1.00 43.49 218 LEU A N 1
ATOM 1585 C CA . LEU A 1 221 ? 2.923 14.000 44.460 1.00 44.39 218 LEU A CA 1
ATOM 1586 C C . LEU A 1 221 ? 3.920 12.872 44.231 1.00 45.10 218 LEU A C 1
ATOM 1587 O O . LEU A 1 221 ? 4.663 12.501 45.137 1.00 44.28 218 LEU A O 1
ATOM 1592 N N . ARG A 1 222 ? 3.923 12.336 43.012 1.00 46.74 219 ARG A N 1
ATOM 1593 C CA . ARG A 1 222 ? 4.867 11.291 42.612 1.00 48.14 219 ARG A CA 1
ATOM 1594 C C . ARG A 1 222 ? 6.312 11.771 42.770 1.00 45.78 219 ARG A C 1
ATOM 1595 O O . ARG A 1 222 ? 7.160 11.049 43.300 1.00 46.21 219 ARG A O 1
ATOM 1603 N N . LEU A 1 223 ? 6.593 12.989 42.315 1.00 43.41 220 LEU A N 1
ATOM 1604 C CA . LEU A 1 223 ? 7.931 13.550 42.458 1.00 41.74 220 LEU A CA 1
ATOM 1605 C C . LEU A 1 223 ? 8.351 13.604 43.934 1.00 40.79 220 LEU A C 1
ATOM 1606 O O . LEU A 1 223 ? 9.453 13.195 44.280 1.00 40.60 220 LEU A O 1
ATOM 1611 N N . THR A 1 224 ? 7.464 14.106 44.789 1.00 40.50 221 THR A N 1
ATOM 1612 C CA . THR A 1 224 ? 7.746 14.227 46.223 1.00 40.15 221 THR A CA 1
ATOM 1613 C C . THR A 1 224 ? 8.087 12.870 46.803 1.00 41.84 221 THR A C 1
ATOM 1614 O O . THR A 1 224 ? 9.078 12.729 47.513 1.00 41.17 221 THR A O 1
ATOM 1618 N N . GLU A 1 225 ? 7.258 11.883 46.463 1.00 43.88 222 GLU A N 1
ATOM 1619 C CA . GLU A 1 225 ? 7.438 10.495 46.875 1.00 46.42 222 GLU A CA 1
ATOM 1620 C C . GLU A 1 225 ? 8.750 9.877 46.384 1.00 46.73 222 GLU A C 1
ATOM 1621 O O . GLU A 1 225 ? 9.415 9.157 47.132 1.00 47.50 222 GLU A O 1
ATOM 1635 N N . LEU A 1 227 ? 11.523 11.503 45.610 1.00 43.16 224 LEU A N 1
ATOM 1636 C CA . LEU A 1 227 ? 12.610 12.186 46.301 1.00 41.92 224 LEU A CA 1
ATOM 1637 C C . LEU A 1 227 ? 12.738 11.717 47.744 1.00 42.70 224 LEU A C 1
ATOM 1638 O O . LEU A 1 227 ? 13.838 11.433 48.203 1.00 43.48 224 LEU A O 1
ATOM 1643 N N . GLU A 1 228 ? 11.613 11.610 48.446 1.00 43.16 225 GLU A N 1
ATOM 1644 C CA . GLU A 1 228 ? 11.632 11.184 49.844 1.00 44.44 225 GLU A CA 1
ATOM 1645 C C . GLU A 1 228 ? 12.099 9.743 50.028 1.00 46.30 225 GLU A C 1
ATOM 1646 O O . GLU A 1 228 ? 12.612 9.391 51.096 1.00 46.80 225 GLU A O 1
ATOM 1652 N N . ASP A 1 229 ? 11.957 8.934 48.978 1.00 47.20 226 ASP A N 1
ATOM 1653 C CA . ASP A 1 229 ? 12.381 7.533 49.006 1.00 49.75 226 ASP A CA 1
ATOM 1654 C C . ASP A 1 229 ? 13.903 7.389 48.937 1.00 49.32 226 ASP A C 1
ATOM 1655 O O . ASP A 1 229 ? 14.440 6.317 49.208 1.00 51.74 226 ASP A O 1
ATOM 1660 N N . LEU A 1 230 ? 14.596 8.457 48.557 1.00 46.66 227 LEU A N 1
ATOM 1661 C CA . LEU A 1 230 ? 16.050 8.452 48.579 1.00 46.45 227 LEU A CA 1
ATOM 1662 C C . LEU A 1 230 ? 16.522 8.629 50.015 1.00 45.76 227 LEU A C 1
ATOM 1663 O O . LEU A 1 230 ? 16.034 9.510 50.727 1.00 43.86 227 LEU A O 1
ATOM 1668 N N . ASP A 1 231 ? 17.467 7.791 50.435 1.00 47.11 228 ASP A N 1
ATOM 1669 C CA . ASP A 1 231 ? 18.056 7.885 51.773 1.00 47.25 228 ASP A CA 1
ATOM 1670 C C . ASP A 1 231 ? 18.805 9.206 51.981 1.00 45.27 228 ASP A C 1
ATOM 1671 O O . ASP A 1 231 ? 18.918 9.691 53.105 1.00 45.06 228 ASP A O 1
ATOM 1676 N N . ASP A 1 232 ? 19.320 9.767 50.889 1.00 44.02 229 ASP A N 1
ATOM 1677 C CA . ASP A 1 232 ? 20.057 11.025 50.926 1.00 42.81 229 ASP A CA 1
ATOM 1678 C C . ASP A 1 232 ? 19.167 12.234 51.162 1.00 40.38 229 ASP A C 1
ATOM 1679 O O . ASP A 1 232 ? 19.666 13.290 51.553 1.00 39.72 229 ASP A O 1
ATOM 1684 N N . VAL A 1 233 ? 17.868 12.098 50.900 1.00 39.11 230 VAL A N 1
ATOM 1685 C CA . VAL A 1 233 ? 16.949 13.219 51.058 1.00 37.06 230 VAL A CA 1
ATOM 1686 C C . VAL A 1 233 ? 16.356 13.257 52.461 1.00 37.32 230 VAL A C 1
ATOM 1687 O O . VAL A 1 233 ? 15.830 12.252 52.942 1.00 38.27 230 VAL A O 1
ATOM 1691 N N . GLN A 1 234 ? 16.457 14.425 53.101 1.00 36.64 231 GLN A N 1
ATOM 1692 C CA . GLN A 1 234 ? 15.875 14.670 54.420 1.00 37.63 231 GLN A CA 1
ATOM 1693 C C . GLN A 1 234 ? 14.497 15.326 54.341 1.00 37.19 231 GLN A C 1
ATOM 1694 O O . GLN A 1 234 ? 13.577 14.907 55.031 1.00 37.68 231 GLN A O 1
ATOM 1700 N N . ASN A 1 235 ? 14.372 16.376 53.528 1.00 36.60 232 ASN A N 1
ATOM 1701 C CA . ASN A 1 235 ? 13.125 17.142 53.428 1.00 36.56 232 ASN A CA 1
ATOM 1702 C C . ASN A 1 235 ? 12.932 17.697 52.024 1.00 35.68 232 ASN A C 1
ATOM 1703 O O . ASN A 1 235 ? 13.879 18.191 51.395 1.00 35.89 232 ASN A O 1
ATOM 1708 N N . VAL A 1 236 ? 11.701 17.609 51.540 1.00 35.52 233 VAL A N 1
ATOM 1709 C CA . VAL A 1 236 ? 11.310 18.210 50.273 1.00 35.05 233 VAL A CA 1
ATOM 1710 C C . VAL A 1 236 ? 10.296 19.308 50.570 1.00 34.96 233 VAL A C 1
ATOM 1711 O O . VAL A 1 236 ? 9.351 19.094 51.332 1.00 35.00 233 VAL A O 1
ATOM 1715 N N . TYR A 1 237 ? 10.521 20.485 49.994 1.00 34.53 234 TYR A N 1
ATOM 1716 C CA . TYR A 1 237 ? 9.589 21.602 50.116 1.00 34.77 234 TYR A CA 1
ATOM 1717 C C . TYR A 1 237 ? 9.136 21.988 48.723 1.00 34.24 234 TYR A C 1
ATOM 1718 O O . TYR A 1 237 ? 9.906 21.902 47.774 1.00 33.65 234 TYR A O 1
ATOM 1727 N N . SER A 1 238 ? 7.877 22.399 48.598 1.00 34.56 235 SER A N 1
ATOM 1728 C CA . SER A 1 238 ? 7.361 22.923 47.334 1.00 34.19 235 SER A CA 1
ATOM 1729 C C . SER A 1 238 ? 6.292 23.981 47.594 1.00 34.87 235 SER A C 1
ATOM 1730 O O . SER A 1 238 ? 5.772 24.104 48.704 1.00 35.28 235 SER A O 1
ATOM 1733 N N . ASN A 1 239 ? 5.978 24.755 46.565 1.00 34.92 236 ASN A N 1
ATOM 1734 C CA . ASN A 1 239 ? 4.929 25.751 46.673 1.00 36.01 236 ASN A CA 1
ATOM 1735 C C . ASN A 1 239 ? 3.666 25.280 45.959 1.00 36.70 236 ASN A C 1
ATOM 1736 O O . ASN A 1 239 ? 2.832 26.088 45.565 1.00 37.92 236 ASN A O 1
ATOM 1741 N N . ALA A 1 240 ? 3.518 23.961 45.822 1.00 36.29 237 ALA A N 1
ATOM 1742 C CA . ALA A 1 240 ? 2.347 23.382 45.172 1.00 37.25 237 ALA A CA 1
ATOM 1743 C C . ALA A 1 240 ? 1.092 23.625 45.994 1.00 38.91 237 ALA A C 1
ATOM 1744 O O . ALA A 1 240 ? 1.094 23.470 47.213 1.00 39.29 237 ALA A O 1
ATOM 1746 N N . ASP A 1 241 ? 0.022 24.014 45.316 1.00 40.34 238 ASP A N 1
ATOM 1747 C CA . ASP A 1 241 ? -1.288 24.115 45.931 1.00 42.38 238 ASP A CA 1
ATOM 1748 C C . ASP A 1 241 ? -2.105 22.967 45.340 1.00 43.23 238 ASP A C 1
ATOM 1749 O O . ASP A 1 241 ? -2.531 23.030 44.183 1.00 43.71 238 ASP A O 1
ATOM 1754 N N . TYR A 1 242 ? -2.272 21.905 46.124 1.00 43.40 239 TYR A N 1
ATOM 1755 C CA . TYR A 1 242 ? -2.936 20.697 45.660 1.00 44.75 239 TYR A CA 1
ATOM 1756 C C . TYR A 1 242 ? -4.446 20.868 45.731 1.00 47.31 239 TYR A C 1
ATOM 1757 O O . TYR A 1 242 ? -4.957 21.391 46.714 1.00 48.45 239 TYR A O 1
ATOM 1766 N N . PRO A 1 243 ? -5.169 20.424 44.691 1.00 48.77 240 PRO A N 1
ATOM 1767 C CA . PRO A 1 243 ? -6.622 20.500 44.731 1.00 51.75 240 PRO A CA 1
ATOM 1768 C C . PRO A 1 243 ? -7.211 19.466 45.684 1.00 53.59 240 PRO A C 1
ATOM 1769 O O . PRO A 1 243 ? -6.576 18.454 45.972 1.00 52.31 240 PRO A O 1
ATOM 1773 N N . GLU A 1 244 ? -8.420 19.737 46.159 1.00 56.61 241 GLU A N 1
ATOM 1774 C CA . GLU A 1 244 ? -9.132 18.826 47.052 1.00 59.72 241 GLU A CA 1
ATOM 1775 C C . GLU A 1 244 ? -9.349 17.449 46.417 1.00 61.24 241 GLU A C 1
ATOM 1776 O O . GLU A 1 244 ? -9.409 16.446 47.125 1.00 62.61 241 GLU A O 1
ATOM 1782 N N . GLU A 1 245 ? -9.440 17.408 45.087 1.00 61.62 242 GLU A N 1
ATOM 1783 C CA . GLU A 1 245 ? -9.690 16.165 44.347 1.00 63.92 242 GLU A CA 1
ATOM 1784 C C . GLU A 1 245 ? -8.612 15.083 44.536 1.00 62.39 242 GLU A C 1
ATOM 1785 O O . GLU A 1 245 ? -8.916 13.894 44.496 1.00 64.61 242 GLU A O 1
ATOM 1791 N N . VAL A 1 246 ? -7.366 15.489 44.750 1.00 58.91 243 VAL A N 1
ATOM 1792 C CA . VAL A 1 246 ? -6.284 14.532 44.985 1.00 57.94 243 VAL A CA 1
ATOM 1793 C C . VAL A 1 246 ? -6.013 14.342 46.476 1.00 58.16 243 VAL A C 1
ATOM 1794 O O . VAL A 1 246 ? -4.999 13.763 46.856 1.00 56.60 243 VAL A O 1
ATOM 1798 N N . LEU A 1 247 ? -6.922 14.833 47.314 1.00 60.57 244 LEU A N 1
ATOM 1799 C CA . LEU A 1 247 ? -6.733 14.828 48.761 1.00 61.37 244 LEU A CA 1
ATOM 1800 C C . LEU A 1 247 ? -7.799 13.959 49.416 1.00 65.38 244 LEU A C 1
ATOM 1801 O O . LEU A 1 247 ? -8.251 12.981 48.823 1.00 67.92 244 LEU A O 1
#

CATH classification: 1.10.10.200 (+2 more: 3.30.70.980, 3.30.70.980)

Radius of gyration: 20.23 Å; Cα contacts (8 Å, |Δi|>4): 367; chains: 1; bounding box: 48×55×45 Å